Protein AF-G4ZTE8-F1 (afdb_monomer_lite)

Foldseek 3Di:
DPPLLADQPPPDPNVVVVVVVVQVVCVVVVHDDDDDDFDFDWDADDDDWDWDCDDPVRTDTDDQAADADPPDVRNVHPPDGTADAIPDDDDDADAAEDEQEQLDLVSVVVCVVVVHQLAQHEYEHEPDPDDQLSSVVSSVVSNYPYYDYDHDCVRFNPVVHDDPPVDPGHYPSDHDYYYNPPVVVADDGPQAGPDTRDPPPDDDDDDDD

Secondary structure (DSSP, 8-state):
--TT-S---TTSHHHHHHHHHHHHHHHHTT---------------S----EE-SSGGG-EEPP--PPPBTTBGGGS-TTSPPS-EETPPP------EEE-TT--HHHHHHHHHTT---TTPEEEEESSSS-HHHHHHHHHHTT-SEEEEE--TTTSSTTSSPBTTTSSBPPTT----EE-S-TTT--S-TTSTTS---TT---S-----

InterPro domains:
  IPR003137 PA domain [PF02225] (93-161)
  IPR039373 Transferrin receptor protein 1/Glutamate carboxypeptidase 2-like [PTHR10404] (5-206)
  IPR046450 PA domain superfamily [SSF52025] (41-207)

pLDDT: mean 91.91, std 12.71, range [34.0, 98.81]

Radius of gyration: 20.63 Å; chains: 1; bounding box: 52×54×58 Å

Structure (mmCIF, N/CA/C/O backbone):
data_AF-G4ZTE8-F1
#
_entry.id   AF-G4ZTE8-F1
#
loop_
_atom_site.group_PDB
_atom_site.id
_atom_site.type_symbol
_atom_site.label_atom_id
_atom_site.label_alt_id
_atom_site.label_comp_id
_atom_site.label_asym_id
_atom_site.label_entity_id
_atom_site.label_seq_id
_atom_site.pdbx_PDB_ins_code
_atom_site.Cartn_x
_atom_site.Cartn_y
_atom_site.Cartn_z
_atom_site.occupancy
_atom_site.B_iso_or_equiv
_atom_site.auth_seq_id
_atom_site.auth_comp_id
_atom_site.auth_asym_id
_atom_site.auth_atom_id
_atom_site.pdbx_PDB_model_num
ATOM 1 N N . MET A 1 1 ? 2.377 14.870 -28.018 1.00 40.19 1 MET A N 1
ATOM 2 C CA . MET A 1 1 ? 2.426 14.431 -26.609 1.00 40.19 1 MET A CA 1
ATOM 3 C C . MET A 1 1 ? 3.147 13.101 -26.619 1.00 40.19 1 MET A C 1
ATOM 5 O O . MET A 1 1 ? 2.755 12.263 -27.415 1.00 40.19 1 MET A O 1
ATOM 9 N N . ASN A 1 2 ? 4.250 12.959 -25.884 1.00 41.72 2 ASN A N 1
ATOM 10 C CA . ASN A 1 2 ? 5.025 11.715 -25.889 1.00 41.72 2 ASN A CA 1
ATOM 11 C C . ASN A 1 2 ? 4.170 10.588 -25.298 1.00 41.72 2 ASN A C 1
ATOM 13 O O . ASN A 1 2 ? 3.738 10.699 -24.155 1.00 41.72 2 ASN A O 1
ATOM 17 N N . GLU A 1 3 ? 3.967 9.514 -26.056 1.00 50.12 3 GLU A N 1
ATOM 18 C CA . GLU A 1 3 ? 3.187 8.314 -25.699 1.00 50.12 3 GLU A CA 1
ATOM 19 C C . GLU A 1 3 ? 3.795 7.486 -24.538 1.00 50.12 3 GLU A C 1
ATOM 21 O O . GLU A 1 3 ? 3.378 6.362 -24.288 1.00 50.12 3 GLU A O 1
ATOM 26 N N . PHE A 1 4 ? 4.776 8.027 -23.803 1.00 51.00 4 PHE A N 1
ATOM 27 C CA . PHE A 1 4 ? 5.609 7.285 -22.844 1.00 51.00 4 PHE A CA 1
ATOM 28 C C . PHE A 1 4 ? 5.398 7.663 -21.367 1.00 51.00 4 PHE A C 1
ATOM 30 O O . PHE A 1 4 ? 6.121 7.163 -20.513 1.00 51.00 4 PHE A O 1
ATOM 37 N N . SER A 1 5 ? 4.445 8.543 -21.038 1.00 76.75 5 SER A N 1
ATOM 38 C CA . SER A 1 5 ? 4.183 8.989 -19.654 1.00 76.75 5 SER A CA 1
ATOM 39 C C . SER A 1 5 ? 2.799 8.559 -19.164 1.00 76.75 5 SER A C 1
ATOM 41 O O . SER A 1 5 ? 2.002 9.386 -18.730 1.00 76.75 5 SER A O 1
ATOM 43 N N . VAL A 1 6 ? 2.513 7.266 -19.273 1.00 88.69 6 VAL A N 1
ATOM 44 C CA . VAL A 1 6 ? 1.257 6.632 -18.840 1.00 88.69 6 VAL A CA 1
ATOM 45 C C . VAL A 1 6 ? 1.540 5.581 -17.756 1.00 88.69 6 VAL A C 1
ATOM 47 O O . VAL A 1 6 ? 2.661 5.064 -17.694 1.00 88.69 6 VAL A O 1
ATOM 50 N N . PRO A 1 7 ? 0.571 5.246 -16.883 1.00 93.19 7 PRO A N 1
ATOM 51 C CA . PRO A 1 7 ? 0.746 4.250 -15.830 1.00 93.19 7 PRO A CA 1
ATOM 52 C C . PRO A 1 7 ? 1.268 2.906 -16.361 1.00 93.19 7 PRO A C 1
ATOM 54 O O . PRO A 1 7 ? 0.668 2.271 -17.221 1.00 93.19 7 PRO A O 1
ATOM 57 N N . HIS A 1 8 ? 2.385 2.437 -15.804 1.00 94.38 8 HIS A N 1
ATOM 58 C CA . HIS A 1 8 ? 3.090 1.234 -16.259 1.00 94.38 8 HIS A CA 1
ATOM 59 C C . HIS A 1 8 ? 3.212 0.206 -15.126 1.00 94.38 8 HIS A C 1
ATOM 61 O O . HIS A 1 8 ? 4.295 -0.168 -14.677 1.00 94.38 8 HIS A O 1
ATOM 67 N N . VAL A 1 9 ? 2.060 -0.227 -14.605 1.00 94.25 9 VAL A N 1
ATOM 68 C CA . VAL A 1 9 ? 1.999 -1.218 -13.521 1.00 94.25 9 VAL A CA 1
ATOM 69 C C . VAL A 1 9 ? 2.579 -2.554 -13.984 1.00 94.25 9 VAL A C 1
ATOM 71 O O . VAL A 1 9 ? 2.297 -2.989 -15.099 1.00 94.25 9 VAL A O 1
ATOM 74 N N . ALA A 1 10 ? 3.332 -3.220 -13.103 1.00 94.94 10 ALA A N 1
ATOM 75 C CA . ALA A 1 10 ? 3.942 -4.523 -13.360 1.00 94.94 10 ALA A CA 1
ATOM 76 C C . ALA A 1 10 ? 2.975 -5.506 -14.048 1.00 94.94 10 ALA A C 1
ATOM 78 O O . ALA A 1 10 ? 1.861 -5.733 -13.567 1.00 94.94 10 ALA A O 1
ATOM 79 N N . GLY A 1 11 ? 3.414 -6.093 -15.162 1.00 93.56 11 GLY A N 1
ATOM 80 C CA . GLY A 1 11 ? 2.646 -7.055 -15.956 1.00 93.56 11 GLY A CA 1
ATOM 81 C C . GLY A 1 11 ? 1.613 -6.447 -16.915 1.00 93.56 11 GLY A C 1
ATOM 82 O O . GLY A 1 11 ? 0.926 -7.196 -17.609 1.00 93.56 11 GLY A O 1
ATOM 83 N N . SER A 1 12 ? 1.481 -5.119 -16.976 1.00 93.81 12 SER A N 1
ATOM 84 C CA . SER A 1 12 ? 0.648 -4.438 -17.977 1.00 93.81 12 SER A CA 1
ATOM 85 C C . SER A 1 12 ? 1.329 -4.378 -19.351 1.00 93.81 12 SER A C 1
ATOM 87 O O . SER A 1 12 ? 2.537 -4.582 -19.482 1.00 93.81 12 SER A O 1
ATOM 89 N N . ARG A 1 13 ? 0.558 -4.038 -20.396 1.00 93.81 13 ARG A N 1
ATOM 90 C CA . ARG A 1 13 ? 1.116 -3.762 -21.733 1.00 93.81 13 ARG A CA 1
ATOM 91 C C . ARG A 1 13 ? 2.159 -2.642 -21.680 1.00 93.81 13 ARG A C 1
ATOM 93 O O . ARG A 1 13 ? 3.221 -2.777 -22.274 1.00 93.81 13 ARG A O 1
ATOM 100 N N . GLN A 1 14 ? 1.870 -1.579 -20.935 1.00 94.31 14 GLN A N 1
ATOM 101 C CA . GLN A 1 14 ? 2.740 -0.412 -20.849 1.00 94.31 14 GLN A CA 1
ATOM 102 C C . GLN A 1 14 ? 4.052 -0.696 -20.106 1.00 94.31 14 GLN A C 1
ATOM 104 O O . GLN A 1 14 ? 5.100 -0.164 -20.467 1.00 94.31 14 GLN A O 1
ATOM 109 N N . ASP A 1 15 ? 4.018 -1.564 -19.093 1.00 95.75 15 ASP A N 1
ATOM 110 C CA . ASP A 1 15 ? 5.224 -2.072 -18.426 1.00 95.75 15 ASP A CA 1
ATOM 111 C C . ASP A 1 15 ? 6.132 -2.814 -19.422 1.00 95.75 15 ASP A C 1
ATOM 113 O O . ASP A 1 15 ? 7.332 -2.550 -19.502 1.00 95.75 15 ASP A O 1
ATOM 117 N N . TYR A 1 16 ? 5.547 -3.657 -20.279 1.00 95.62 16 TYR A N 1
ATOM 118 C CA . TYR A 1 16 ? 6.293 -4.340 -21.337 1.00 95.62 16 TYR A CA 1
ATOM 119 C C . TYR A 1 16 ? 6.858 -3.380 -22.397 1.00 95.62 16 TYR A C 1
ATOM 121 O O . TYR A 1 16 ? 8.018 -3.510 -22.784 1.00 95.62 16 TYR A O 1
ATOM 129 N N . GLU A 1 17 ? 6.085 -2.388 -22.839 1.00 95.69 17 GLU A N 1
ATOM 130 C CA . GLU A 1 17 ? 6.563 -1.361 -23.778 1.00 95.69 17 GLU A CA 1
ATOM 131 C C . GLU A 1 17 ? 7.716 -0.538 -23.185 1.00 95.69 17 GLU A C 1
ATOM 133 O O . GLU A 1 17 ? 8.702 -0.263 -23.868 1.00 95.69 17 GLU A O 1
ATOM 138 N N . THR A 1 18 ? 7.654 -0.236 -21.887 1.00 95.31 18 THR A N 1
ATOM 139 C CA . THR A 1 18 ? 8.744 0.425 -21.155 1.00 95.31 18 THR A CA 1
ATOM 140 C C . THR A 1 18 ? 10.005 -0.446 -21.103 1.00 95.31 18 THR A C 1
ATOM 142 O O . THR A 1 18 ? 11.124 0.060 -21.248 1.00 95.31 18 THR A O 1
ATOM 145 N N . ALA A 1 19 ? 9.850 -1.763 -20.936 1.00 96.69 19 ALA A N 1
ATOM 146 C CA . ALA A 1 19 ? 10.961 -2.710 -20.977 1.00 96.69 19 ALA A CA 1
ATOM 147 C C . ALA A 1 19 ? 11.605 -2.790 -22.373 1.00 96.69 19 ALA A C 1
ATOM 149 O O . ALA A 1 19 ? 12.833 -2.783 -22.471 1.00 96.69 19 ALA A O 1
ATOM 150 N N . LEU A 1 20 ? 10.796 -2.811 -23.439 1.00 97.19 20 LEU A N 1
ATOM 151 C CA . LEU A 1 20 ? 11.278 -2.779 -24.825 1.00 97.19 20 LEU A CA 1
ATOM 152 C C . LEU A 1 20 ? 12.056 -1.496 -25.117 1.00 97.19 20 LEU A C 1
ATOM 154 O O . LEU A 1 20 ? 13.201 -1.572 -25.556 1.00 97.19 20 LEU A O 1
ATOM 158 N N . TYR A 1 21 ? 11.485 -0.336 -24.782 1.00 96.12 21 TYR A N 1
ATOM 159 C CA . TYR A 1 21 ? 12.158 0.953 -24.942 1.00 96.12 21 TYR A CA 1
ATOM 160 C C . TYR A 1 21 ? 13.509 0.970 -24.218 1.00 96.12 21 TYR A C 1
ATOM 162 O O . TYR A 1 21 ? 14.526 1.361 -24.786 1.00 96.12 21 TYR A O 1
ATOM 170 N N . THR A 1 22 ? 13.544 0.496 -22.969 1.00 96.62 22 THR A N 1
ATOM 171 C CA . THR A 1 22 ? 14.786 0.434 -22.185 1.00 96.62 22 THR A CA 1
ATOM 172 C C . THR A 1 22 ? 15.828 -0.466 -22.854 1.00 96.62 22 THR A C 1
ATOM 174 O O . THR A 1 22 ? 17.006 -0.106 -22.902 1.00 96.62 22 THR A O 1
ATOM 177 N N . ALA A 1 23 ? 15.413 -1.614 -23.401 1.00 97.94 23 ALA A N 1
ATOM 178 C CA . ALA A 1 23 ? 16.315 -2.522 -24.097 1.00 97.94 23 ALA A CA 1
ATOM 179 C C . ALA A 1 23 ? 16.907 -1.891 -25.368 1.00 97.94 23 ALA A C 1
ATOM 181 O O . ALA A 1 23 ? 18.121 -1.960 -25.568 1.00 97.94 23 ALA A O 1
ATOM 182 N N . GLU A 1 24 ? 16.080 -1.205 -26.162 1.00 97.81 24 GLU A N 1
ATOM 183 C CA . GLU A 1 24 ? 16.520 -0.457 -27.346 1.00 97.81 24 GLU A CA 1
ATOM 184 C C . GLU A 1 24 ? 17.544 0.628 -26.985 1.00 97.81 24 GLU A C 1
ATOM 186 O O . GLU A 1 24 ? 18.569 0.762 -27.656 1.00 97.81 24 GLU A O 1
ATOM 191 N N . GLN A 1 25 ? 17.319 1.377 -25.896 1.00 98.06 25 GLN A N 1
ATOM 192 C CA . GLN A 1 25 ? 18.282 2.385 -25.437 1.00 98.06 25 GLN A CA 1
ATOM 193 C C . GLN A 1 25 ? 19.624 1.752 -25.045 1.00 98.06 25 GLN A C 1
ATOM 195 O O . GLN A 1 25 ? 20.682 2.274 -25.393 1.00 98.06 25 GLN A O 1
ATOM 200 N N . PHE A 1 26 ? 19.609 0.611 -24.351 1.00 98.50 26 PHE A N 1
ATOM 201 C CA . PHE A 1 26 ? 20.840 -0.093 -23.984 1.00 98.50 26 PHE A CA 1
ATOM 202 C C . PHE A 1 26 ? 21.620 -0.587 -25.207 1.00 98.50 26 PHE A C 1
ATOM 204 O O . PHE A 1 26 ? 22.841 -0.421 -25.256 1.00 98.50 26 PHE A O 1
ATOM 211 N N . GLU A 1 27 ? 20.938 -1.136 -26.212 1.00 98.38 27 GLU A N 1
ATOM 212 C CA . GLU A 1 27 ? 21.571 -1.545 -27.471 1.00 98.38 27 GLU A CA 1
ATOM 213 C C . GLU A 1 27 ? 22.160 -0.352 -28.232 1.00 98.38 27 GLU A C 1
ATOM 215 O O . GLU A 1 27 ? 23.293 -0.426 -28.712 1.00 98.38 27 GLU A O 1
ATOM 220 N N . ALA A 1 28 ? 21.448 0.779 -28.275 1.00 98.38 28 ALA A N 1
ATOM 221 C CA . ALA A 1 28 ? 21.941 2.015 -28.884 1.00 98.38 28 ALA A CA 1
ATOM 222 C C . ALA A 1 28 ? 23.208 2.554 -28.192 1.00 98.38 28 ALA A C 1
ATOM 224 O O . ALA A 1 28 ? 24.063 3.156 -28.843 1.00 98.38 28 ALA A O 1
ATOM 225 N N . PHE A 1 29 ? 23.370 2.297 -26.892 1.00 98.38 29 PHE A N 1
ATOM 226 C CA . PHE A 1 29 ? 24.589 2.612 -26.138 1.00 98.38 29 PHE A CA 1
ATOM 227 C C . PHE A 1 29 ? 25.706 1.567 -26.291 1.00 98.38 29 PHE A C 1
ATOM 229 O O . PHE A 1 29 ? 26.760 1.696 -25.669 1.00 98.38 29 PHE A O 1
ATOM 236 N N . GLY A 1 30 ? 25.509 0.545 -27.127 1.00 98.50 30 GLY A N 1
ATOM 237 C CA . GLY A 1 30 ? 26.497 -0.495 -27.406 1.00 98.50 30 GLY A CA 1
ATOM 238 C C . GLY A 1 30 ? 26.545 -1.615 -26.365 1.00 98.50 30 GLY A C 1
ATOM 239 O O . GLY A 1 30 ? 27.524 -2.363 -26.324 1.00 98.50 30 GLY A O 1
ATOM 240 N N . LEU A 1 31 ? 25.520 -1.746 -25.517 1.00 98.56 31 LEU A N 1
ATOM 241 C CA . LEU A 1 31 ? 25.410 -2.849 -24.564 1.00 98.56 31 LEU A CA 1
ATOM 242 C C . LEU A 1 31 ? 24.782 -4.074 -25.236 1.00 98.56 31 LEU A C 1
ATOM 244 O O . LEU A 1 31 ? 23.854 -3.967 -26.033 1.00 98.56 31 LEU A O 1
ATOM 248 N N . LYS A 1 32 ? 25.269 -5.267 -24.877 1.00 98.12 32 LYS A N 1
ATOM 249 C CA . LYS A 1 32 ? 24.579 -6.516 -25.210 1.00 98.12 32 LYS A CA 1
ATOM 250 C C . LYS A 1 32 ? 23.384 -6.672 -24.271 1.00 98.12 32 LYS A C 1
ATOM 252 O O . LYS A 1 32 ? 23.585 -6.828 -23.066 1.00 98.12 32 LYS A O 1
ATOM 257 N N . THR A 1 33 ? 22.181 -6.694 -24.829 1.00 98.12 33 THR A N 1
ATOM 258 C CA . THR A 1 33 ? 20.935 -6.640 -24.059 1.00 98.12 33 THR A CA 1
ATOM 259 C C . THR A 1 33 ? 20.072 -7.875 -24.306 1.00 98.12 33 THR A C 1
ATOM 261 O O . THR A 1 33 ? 20.079 -8.452 -25.389 1.00 98.12 33 THR A O 1
ATOM 264 N N . GLU A 1 34 ? 19.346 -8.309 -23.278 1.00 97.50 34 GLU A N 1
ATOM 265 C CA . GLU A 1 34 ? 18.360 -9.387 -23.352 1.00 97.50 34 GLU A CA 1
ATOM 266 C C . GLU A 1 34 ? 17.206 -9.064 -22.396 1.00 97.50 34 GLU A C 1
ATOM 268 O O . GLU A 1 34 ? 17.436 -8.663 -21.253 1.00 97.50 34 GLU A O 1
ATOM 273 N N . ILE A 1 35 ? 15.966 -9.277 -22.843 1.00 97.12 35 ILE A N 1
ATOM 274 C CA . ILE A 1 35 ? 14.787 -9.244 -21.973 1.00 97.12 35 ILE A CA 1
ATOM 275 C C . ILE A 1 35 ? 14.517 -10.660 -21.478 1.00 97.12 35 ILE A C 1
ATOM 277 O O . ILE A 1 35 ? 14.250 -11.568 -22.264 1.00 97.12 35 ILE A O 1
ATOM 281 N N . LYS A 1 36 ? 14.538 -10.838 -20.155 1.00 95.75 36 LYS A N 1
ATOM 282 C CA . LYS A 1 36 ? 14.244 -12.119 -19.514 1.00 95.75 36 LYS A CA 1
ATOM 283 C C . LYS A 1 36 ? 12.888 -12.088 -18.817 1.00 95.75 36 LYS A C 1
ATOM 285 O O . LYS A 1 36 ? 12.701 -11.362 -17.845 1.00 95.75 36 LYS A O 1
ATOM 290 N N . THR A 1 37 ? 11.964 -12.917 -19.292 1.00 94.75 37 THR A N 1
ATOM 291 C CA . THR A 1 37 ? 10.589 -12.992 -18.778 1.00 94.75 37 THR A CA 1
ATOM 292 C C . THR A 1 37 ? 10.444 -14.037 -17.671 1.00 94.75 37 THR A C 1
ATOM 294 O O . THR A 1 37 ? 10.936 -15.160 -17.790 1.00 94.75 37 THR A O 1
ATOM 297 N N . TYR A 1 38 ? 9.705 -13.680 -16.620 1.00 94.69 38 TYR A N 1
ATOM 298 C CA . TYR A 1 38 ? 9.265 -14.577 -15.551 1.00 94.69 38 TYR A CA 1
ATOM 299 C C . TYR A 1 38 ? 7.743 -14.481 -15.388 1.00 94.69 38 TYR A C 1
ATOM 301 O O . TYR A 1 38 ? 7.152 -13.438 -15.655 1.00 94.69 38 TYR A O 1
ATOM 309 N N . TYR A 1 39 ? 7.115 -15.567 -14.943 1.00 93.38 39 TYR A N 1
ATOM 310 C CA . TYR A 1 39 ? 5.664 -15.691 -14.787 1.00 93.38 39 TYR A CA 1
ATOM 311 C C . TYR A 1 39 ? 5.313 -15.758 -13.305 1.00 93.38 39 TYR A C 1
ATOM 313 O O . TYR A 1 39 ? 5.171 -16.842 -12.738 1.00 93.38 39 TYR A O 1
ATOM 321 N N . THR A 1 40 ? 5.243 -14.591 -12.674 1.00 92.75 40 THR A N 1
ATOM 322 C CA . THR A 1 40 ? 5.049 -14.450 -11.230 1.00 92.75 40 THR A CA 1
ATOM 323 C C . THR A 1 40 ? 3.576 -14.300 -10.860 1.00 92.75 40 THR A C 1
ATOM 325 O O . THR A 1 40 ? 2.744 -13.907 -11.684 1.00 92.75 40 THR A O 1
ATOM 328 N N . LEU A 1 41 ? 3.237 -14.575 -9.598 1.00 92.50 41 LEU A N 1
ATOM 329 C CA . LEU A 1 41 ? 1.941 -14.165 -9.067 1.00 92.50 41 LEU A CA 1
ATOM 330 C C . LEU A 1 41 ? 1.899 -12.641 -8.932 1.00 92.50 41 LEU A C 1
ATOM 332 O O . LEU A 1 41 ? 2.732 -12.062 -8.246 1.00 92.50 41 LEU A O 1
ATOM 336 N N . LEU A 1 42 ? 0.893 -12.005 -9.527 1.00 93.38 42 LEU A N 1
ATOM 337 C CA . LEU A 1 42 ? 0.565 -10.596 -9.308 1.00 93.38 42 LEU A CA 1
ATOM 338 C C . LEU A 1 42 ? -0.836 -10.475 -8.701 1.00 93.38 42 LEU A C 1
ATOM 340 O O . LEU A 1 42 ? -1.651 -11.394 -8.776 1.00 93.38 42 LEU A O 1
ATOM 344 N N . SER A 1 43 ? -1.120 -9.330 -8.084 1.00 93.19 43 SER A N 1
ATOM 345 C CA . SER A 1 43 ? -2.409 -9.038 -7.458 1.00 93.19 43 SER A CA 1
ATOM 346 C C . SER A 1 43 ? -2.911 -7.673 -7.910 1.00 93.19 43 SER A C 1
ATOM 348 O O . SER A 1 43 ? -2.184 -6.685 -7.840 1.00 93.19 43 SER A O 1
ATOM 350 N N . THR A 1 44 ? -4.176 -7.625 -8.327 1.00 94.06 44 THR A N 1
ATOM 351 C CA . THR A 1 44 ? -4.896 -6.402 -8.700 1.00 94.06 44 THR A CA 1
ATOM 352 C C . THR A 1 44 ? -6.231 -6.321 -7.952 1.00 94.06 44 THR A C 1
ATOM 354 O O . THR A 1 44 ? -6.795 -7.352 -7.568 1.00 94.06 44 THR A O 1
ATOM 357 N N . PRO A 1 45 ? -6.745 -5.109 -7.676 1.00 94.12 45 PRO A N 1
ATOM 358 C CA . PRO A 1 45 ? -7.989 -4.951 -6.940 1.00 94.12 45 PRO A CA 1
ATOM 359 C C . PRO A 1 45 ? -9.194 -5.241 -7.843 1.00 94.12 45 PRO A C 1
ATOM 361 O O . PRO A 1 45 ? -9.275 -4.741 -8.958 1.00 94.12 45 PRO A O 1
ATOM 364 N N . VAL A 1 46 ? -10.175 -5.988 -7.327 1.00 94.38 46 VAL A N 1
ATOM 365 C CA . VAL A 1 46 ? -11.463 -6.218 -8.017 1.00 94.38 46 VAL A CA 1
ATOM 366 C C . VAL A 1 46 ? -12.561 -5.318 -7.449 1.00 94.38 46 VAL A C 1
ATOM 368 O O . VAL A 1 46 ? -13.338 -4.719 -8.185 1.00 94.38 46 VAL A O 1
ATOM 371 N N . ARG A 1 47 ? -12.644 -5.211 -6.116 1.00 94.12 47 ARG A N 1
ATOM 372 C CA . ARG A 1 47 ? -13.603 -4.354 -5.404 1.00 94.12 47 ARG A CA 1
ATOM 373 C C . ARG A 1 47 ? -12.950 -3.756 -4.170 1.00 94.12 47 ARG A C 1
ATOM 375 O O . ARG A 1 47 ? -12.133 -4.406 -3.526 1.00 94.12 47 ARG A O 1
ATOM 382 N N . ARG A 1 48 ? -13.340 -2.525 -3.837 1.00 95.88 48 ARG A N 1
ATOM 383 C CA . ARG A 1 48 ? -12.847 -1.788 -2.670 1.00 95.88 48 ARG A CA 1
ATOM 384 C C . ARG A 1 48 ? -14.019 -1.119 -1.971 1.00 95.88 48 ARG A C 1
ATOM 386 O O . ARG A 1 48 ? -14.858 -0.495 -2.622 1.00 95.88 48 ARG A O 1
ATOM 393 N N . HIS A 1 49 ? -14.091 -1.274 -0.657 1.00 97.19 49 HIS A N 1
ATOM 394 C CA . HIS A 1 49 ? -15.128 -0.668 0.163 1.00 97.19 49 HIS A CA 1
ATOM 395 C C . HIS A 1 49 ? -14.600 -0.453 1.576 1.00 97.19 49 HIS A C 1
ATOM 397 O O . HIS A 1 49 ? -14.020 -1.363 2.161 1.00 97.19 49 HIS A O 1
ATOM 403 N N . LEU A 1 50 ? -14.826 0.741 2.115 1.00 97.50 50 LEU A N 1
ATOM 404 C CA . LEU A 1 50 ? -14.553 1.067 3.504 1.00 97.50 50 LEU A CA 1
ATOM 405 C C . LEU A 1 50 ? -15.637 2.027 3.986 1.00 97.50 50 LEU A C 1
ATOM 407 O O . LEU A 1 50 ? -15.958 3.006 3.307 1.00 97.50 50 LEU A O 1
ATOM 411 N N . ALA A 1 51 ? -16.214 1.734 5.142 1.00 98.12 51 ALA A N 1
ATOM 412 C CA . ALA A 1 51 ? -17.248 2.556 5.736 1.00 98.12 51 ALA A CA 1
ATOM 413 C C . ALA A 1 51 ? -17.160 2.495 7.257 1.00 98.12 51 ALA A C 1
ATOM 415 O O . ALA A 1 51 ? -16.868 1.449 7.838 1.00 98.12 51 ALA A O 1
ATOM 416 N N . ILE A 1 52 ? -17.468 3.620 7.890 1.00 98.06 52 ILE A N 1
ATOM 417 C CA . ILE A 1 52 ? -17.887 3.635 9.284 1.00 98.06 52 ILE A CA 1
ATOM 418 C C . ILE A 1 52 ? -19.353 3.217 9.264 1.00 98.06 52 ILE A C 1
ATOM 420 O O . ILE A 1 52 ? -20.170 3.863 8.610 1.00 98.06 52 ILE A O 1
ATOM 424 N N . VAL A 1 53 ? -19.676 2.113 9.931 1.00 97.25 53 VAL A N 1
ATOM 425 C CA . VAL A 1 53 ? -21.047 1.571 9.983 1.00 97.25 53 VAL A CA 1
ATOM 426 C C . VAL A 1 53 ? -21.750 1.868 11.308 1.00 97.25 53 VAL A C 1
ATOM 428 O O . VAL A 1 53 ? -22.950 1.649 11.429 1.00 97.25 53 VAL A O 1
ATOM 431 N N . GLY A 1 54 ? -21.011 2.368 12.300 1.00 93.81 54 GLY A N 1
ATOM 432 C CA . GLY A 1 54 ? -21.534 2.716 13.611 1.00 93.81 54 GLY A CA 1
ATOM 433 C C . GLY A 1 54 ? -20.563 3.607 14.399 1.00 93.81 54 GLY A C 1
ATOM 434 O O . GLY A 1 54 ? -19.353 3.513 14.170 1.00 93.81 54 GLY A O 1
ATOM 435 N N . PRO A 1 55 ? -21.069 4.439 15.328 1.00 95.12 55 PRO A N 1
ATOM 436 C CA . PRO A 1 55 ? -22.495 4.660 15.612 1.00 95.12 55 PRO A CA 1
ATOM 437 C C . PRO A 1 55 ? -23.210 5.405 14.458 1.00 95.12 55 PRO A C 1
ATOM 439 O O . PRO A 1 55 ? -22.551 5.881 13.533 1.00 95.12 55 PRO A O 1
ATOM 442 N N . VAL A 1 56 ? -24.551 5.422 14.444 1.00 95.50 56 VAL A N 1
ATOM 443 C CA . VAL A 1 56 ? -25.369 5.840 13.275 1.00 95.50 56 VAL A CA 1
ATOM 444 C C . VAL A 1 56 ? -25.050 7.269 12.828 1.00 95.50 56 VAL A C 1
ATOM 446 O O . VAL A 1 56 ? -24.970 7.542 11.635 1.00 95.50 56 VAL A O 1
ATOM 449 N N . GLU A 1 57 ? -24.800 8.164 13.774 1.00 97.12 57 GLU A N 1
ATOM 450 C CA . GLU A 1 57 ? -24.429 9.561 13.552 1.00 97.12 57 GLU A CA 1
ATOM 451 C C . GLU A 1 57 ? -23.077 9.740 12.847 1.00 97.12 57 GLU A C 1
ATOM 453 O O . GLU A 1 57 ? -22.847 10.756 12.195 1.00 97.12 57 GLU A O 1
ATOM 458 N N . ALA A 1 58 ? -22.187 8.750 12.950 1.00 95.62 58 ALA A N 1
ATOM 459 C CA . ALA A 1 58 ? -20.893 8.735 12.278 1.00 95.62 58 ALA A CA 1
ATOM 460 C C . ALA A 1 58 ? -20.902 7.866 11.011 1.00 95.62 58 ALA A C 1
ATOM 462 O O . ALA A 1 58 ? -19.881 7.791 10.321 1.00 95.62 58 ALA A O 1
ATOM 463 N N . ALA A 1 59 ? -22.019 7.193 10.711 1.00 97.50 59 ALA A N 1
ATOM 464 C CA . ALA A 1 59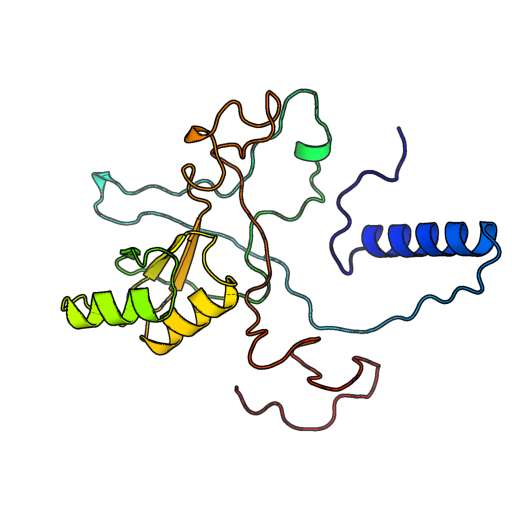 ? -22.091 6.231 9.627 1.00 97.50 59 ALA A CA 1
ATOM 465 C C . ALA A 1 59 ? -21.881 6.921 8.275 1.00 97.50 59 ALA A C 1
ATOM 467 O O . ALA A 1 59 ? -22.657 7.780 7.855 1.00 97.50 59 ALA A O 1
ATOM 468 N N . ARG A 1 60 ? -20.808 6.542 7.580 1.00 97.94 60 ARG A N 1
ATOM 469 C CA . ARG A 1 60 ? -20.451 7.092 6.270 1.00 97.94 60 ARG A CA 1
ATOM 470 C C . ARG A 1 60 ? -19.530 6.155 5.511 1.00 97.94 60 ARG A C 1
ATOM 472 O O . ARG A 1 60 ? -18.648 5.517 6.087 1.00 97.94 60 ARG A O 1
ATOM 479 N N . LYS A 1 61 ? -19.698 6.125 4.191 1.00 98.00 61 LYS A N 1
ATOM 480 C CA . LYS A 1 61 ? -18.730 5.512 3.281 1.00 98.00 61 LYS A CA 1
ATOM 481 C C . LYS A 1 61 ? -17.521 6.438 3.149 1.00 98.00 61 LYS A C 1
ATOM 483 O O . LYS A 1 61 ? -17.697 7.640 2.972 1.00 98.00 61 LYS A O 1
ATOM 488 N N . LEU A 1 62 ? -16.316 5.883 3.224 1.00 96.19 62 LEU A N 1
ATOM 489 C CA . LEU A 1 62 ? -15.087 6.642 3.005 1.00 96.19 62 LEU A CA 1
ATOM 490 C C . LEU A 1 62 ? -14.739 6.675 1.513 1.00 96.19 62 LEU A C 1
ATOM 492 O O . LEU A 1 62 ? -14.951 5.693 0.792 1.00 96.19 62 LEU A O 1
ATOM 496 N N . ASN A 1 63 ? -14.226 7.818 1.054 1.00 95.12 63 ASN A N 1
ATOM 497 C CA . ASN A 1 63 ? -13.710 7.961 -0.300 1.00 95.12 63 ASN A CA 1
ATOM 498 C C . ASN A 1 63 ? -12.366 7.226 -0.409 1.00 95.12 63 ASN A C 1
ATOM 500 O O . ASN A 1 63 ? -11.511 7.366 0.458 1.00 95.12 63 ASN A O 1
ATOM 504 N N . LEU A 1 64 ? -12.200 6.421 -1.458 1.00 94.94 64 LEU A N 1
ATOM 505 C CA . LEU A 1 64 ? -10.987 5.635 -1.724 1.00 94.94 64 LEU A CA 1
ATOM 506 C C . LEU A 1 64 ? -10.408 5.977 -3.105 1.00 94.94 64 LEU A C 1
ATOM 508 O O . LEU A 1 64 ? -9.805 5.122 -3.761 1.00 94.94 64 LEU A O 1
ATOM 512 N N . THR A 1 65 ? -10.670 7.187 -3.585 1.00 93.00 65 THR A N 1
ATOM 513 C CA . THR A 1 65 ? -10.256 7.677 -4.899 1.00 93.00 65 THR A CA 1
ATOM 514 C C . THR A 1 65 ? -9.411 8.922 -4.706 1.00 93.00 65 THR A C 1
ATOM 516 O O . THR A 1 65 ? -9.808 9.818 -3.965 1.00 93.00 65 THR A O 1
ATOM 519 N N . GLU A 1 66 ? -8.261 8.952 -5.372 1.00 94.88 66 GLU A N 1
ATOM 520 C CA . GLU A 1 66 ? -7.379 10.119 -5.393 1.00 94.88 66 GLU A CA 1
ATOM 521 C C . GLU A 1 66 ? -7.963 11.193 -6.318 1.00 94.88 66 GLU A C 1
ATOM 523 O O . GLU A 1 66 ? -8.493 10.849 -7.379 1.00 94.88 66 GLU A O 1
ATOM 528 N N . PRO A 1 67 ? -7.904 12.478 -5.934 1.00 92.75 67 PRO A N 1
ATOM 529 C CA . PRO A 1 67 ? -8.390 13.561 -6.771 1.00 92.75 67 PRO A CA 1
ATOM 530 C C . PRO A 1 67 ? -7.432 13.829 -7.933 1.00 92.75 67 PRO A C 1
ATOM 532 O O . PRO A 1 67 ? -6.212 13.730 -7.790 1.00 92.75 67 PRO A O 1
ATOM 535 N N . SER A 1 68 ? -7.989 14.250 -9.067 1.00 93.94 68 SER A N 1
ATOM 536 C CA . SER A 1 68 ? -7.199 14.816 -10.156 1.00 93.94 68 SER A CA 1
ATOM 537 C C . SER A 1 68 ? -6.800 16.258 -9.848 1.00 93.94 68 SER A C 1
ATOM 539 O O . SER A 1 68 ? -7.551 17.021 -9.237 1.00 93.94 68 SER A O 1
ATOM 541 N N . VAL A 1 69 ? -5.621 16.645 -10.313 1.00 93.12 69 VAL A N 1
ATOM 542 C CA . VAL A 1 69 ? -5.036 17.972 -10.174 1.00 93.12 69 VAL A CA 1
ATOM 543 C C . VAL A 1 69 ? -5.168 18.712 -11.500 1.00 93.12 69 VAL A C 1
ATOM 545 O O . VAL A 1 69 ? -4.794 18.219 -12.564 1.00 93.12 69 VAL A O 1
ATOM 548 N N . VAL A 1 70 ? -5.724 19.923 -11.445 1.00 91.69 70 VAL A N 1
ATOM 549 C CA . VAL A 1 70 ? -5.923 20.755 -12.637 1.00 91.69 70 VAL A CA 1
ATOM 550 C C . VAL A 1 70 ? -4.574 21.059 -13.285 1.00 91.69 70 VAL A C 1
ATOM 552 O O . VAL A 1 70 ? -3.667 21.567 -12.635 1.00 91.69 70 VAL A O 1
ATOM 555 N N . GLY A 1 71 ? -4.466 20.779 -14.583 1.00 89.75 71 GLY A N 1
ATOM 556 C CA . GLY A 1 71 ? -3.234 20.993 -15.344 1.00 89.75 71 GLY A CA 1
ATOM 557 C C . GLY A 1 71 ? -2.237 19.834 -15.282 1.00 89.75 71 GLY A C 1
ATOM 558 O O . GLY A 1 71 ? -1.229 19.901 -15.979 1.00 89.75 71 GLY A O 1
ATOM 559 N N . ASP A 1 72 ? -2.529 18.766 -14.534 1.00 91.06 72 ASP A N 1
ATOM 560 C CA . ASP A 1 72 ? -1.714 17.552 -14.497 1.00 91.06 72 ASP A CA 1
ATOM 561 C C . ASP A 1 72 ? -2.508 16.330 -14.976 1.00 91.06 72 ASP A C 1
ATOM 563 O O . ASP A 1 72 ? -3.214 15.664 -14.213 1.00 91.06 72 ASP A O 1
ATOM 567 N N . ALA A 1 73 ? -2.348 16.008 -16.259 1.00 89.06 73 ALA A N 1
ATOM 568 C CA . ALA A 1 73 ? -3.013 14.872 -16.889 1.00 89.06 73 ALA A CA 1
ATOM 569 C C . ALA A 1 73 ? -2.634 13.513 -16.265 1.00 89.06 73 ALA A C 1
ATOM 571 O O . ALA A 1 73 ? -3.416 12.570 -16.364 1.00 89.06 73 ALA A O 1
ATOM 572 N N . CYS A 1 74 ? -1.485 13.407 -15.581 1.00 87.62 74 CYS A N 1
ATOM 573 C CA . CYS A 1 74 ? -1.042 12.156 -14.953 1.00 87.62 74 CYS A CA 1
ATOM 574 C C . CYS A 1 74 ? -1.920 11.762 -13.754 1.00 87.62 74 CYS A C 1
ATOM 576 O O . CYS A 1 74 ? -1.896 10.616 -13.312 1.00 87.62 74 CYS A O 1
ATOM 578 N N . THR A 1 75 ? -2.697 12.706 -13.218 1.00 91.12 75 THR A N 1
ATOM 579 C CA . THR A 1 75 ? -3.600 12.493 -12.072 1.00 91.12 75 THR A CA 1
ATOM 580 C C . THR A 1 75 ? -5.033 12.152 -12.485 1.00 91.12 75 THR A C 1
ATOM 582 O O . THR A 1 75 ? -5.908 11.991 -11.633 1.00 91.12 75 THR A O 1
ATOM 585 N N . SER A 1 76 ? -5.295 12.069 -13.788 1.00 90.38 76 SER A N 1
ATOM 586 C CA . SER A 1 76 ? -6.614 11.782 -14.361 1.00 90.38 76 SER A CA 1
ATOM 587 C C . SER A 1 76 ? -6.590 10.618 -15.354 1.00 90.38 76 SER A C 1
ATOM 589 O O . SER A 1 76 ? -7.503 10.496 -16.163 1.00 90.38 76 SER A O 1
ATOM 591 N N . ASP A 1 77 ? -5.532 9.808 -15.341 1.00 90.06 77 ASP A N 1
ATOM 592 C CA . ASP A 1 77 ? -5.395 8.658 -16.233 1.00 90.06 77 ASP A CA 1
ATOM 593 C C . ASP A 1 77 ? -6.213 7.462 -15.710 1.00 90.06 77 ASP A C 1
ATOM 595 O O . ASP A 1 77 ? -5.984 6.983 -14.595 1.00 90.06 77 ASP A O 1
ATOM 599 N N . ASP A 1 78 ? -7.164 6.980 -16.513 1.00 88.38 78 ASP A N 1
ATOM 600 C CA . ASP A 1 78 ? -8.059 5.872 -16.159 1.00 88.38 78 ASP A CA 1
ATOM 601 C C . ASP A 1 78 ? -7.339 4.509 -16.084 1.00 88.38 78 ASP A C 1
ATOM 603 O O . ASP A 1 78 ? -7.841 3.586 -15.434 1.00 88.38 78 ASP A O 1
ATOM 607 N N . ASP A 1 79 ? -6.151 4.376 -16.688 1.00 89.38 79 ASP A N 1
ATOM 608 C CA . ASP A 1 79 ? -5.322 3.168 -16.588 1.00 89.38 79 ASP A CA 1
ATOM 609 C C . ASP A 1 79 ? -4.569 3.093 -15.243 1.00 89.38 79 ASP A C 1
ATOM 611 O O . ASP A 1 79 ? -4.007 2.049 -14.879 1.00 89.38 79 ASP A O 1
ATOM 615 N N . ALA A 1 80 ? -4.568 4.173 -14.450 1.00 91.00 80 ALA A N 1
ATOM 616 C CA . ALA A 1 80 ? -3.957 4.178 -13.130 1.00 91.00 80 ALA A CA 1
ATOM 617 C C . ALA A 1 80 ? -4.735 3.268 -12.169 1.00 91.00 80 ALA A C 1
ATOM 619 O O . ALA A 1 80 ? -5.894 3.509 -11.820 1.00 91.00 80 ALA A O 1
ATOM 620 N N . LEU A 1 81 ? -4.070 2.226 -11.654 1.00 93.38 81 LEU A N 1
ATOM 621 C CA . LEU A 1 81 ? -4.697 1.365 -10.656 1.00 93.38 81 LEU A CA 1
ATOM 622 C C . LEU A 1 81 ? -5.081 2.173 -9.418 1.00 93.38 81 LEU A C 1
ATOM 624 O O . LEU A 1 81 ? -4.262 2.934 -8.886 1.00 93.38 81 LEU A O 1
ATOM 628 N N . PRO A 1 82 ? -6.279 1.946 -8.868 1.00 94.56 82 PRO A N 1
ATOM 629 C CA . PRO A 1 82 ? -6.712 2.700 -7.717 1.00 94.56 82 PRO A CA 1
ATOM 630 C C . PRO A 1 82 ? -5.952 2.262 -6.451 1.00 94.56 82 PRO A C 1
ATOM 632 O O . PRO A 1 82 ? -5.288 1.225 -6.460 1.00 94.56 82 PRO A O 1
ATOM 635 N N . PRO A 1 83 ? -6.054 2.990 -5.328 1.00 94.94 83 PRO A N 1
ATOM 636 C CA . PRO A 1 83 ? -5.365 2.623 -4.093 1.00 94.94 83 PRO A CA 1
ATOM 637 C C . PRO A 1 83 ? -5.729 1.227 -3.572 1.00 94.94 83 PRO A C 1
ATOM 639 O O . PRO A 1 83 ? -6.908 0.937 -3.346 1.00 94.94 83 PRO A O 1
ATOM 642 N N . PHE A 1 84 ? -4.723 0.377 -3.349 1.00 95.75 84 PHE A N 1
ATOM 643 C CA . PHE A 1 84 ? -4.855 -0.930 -2.701 1.00 95.75 84 PHE A CA 1
ATOM 644 C C . PHE A 1 84 ? -3.507 -1.418 -2.144 1.00 95.75 84 PHE A C 1
ATOM 646 O O . PHE A 1 84 ? -2.441 -0.907 -2.502 1.00 95.75 84 PHE A O 1
ATOM 653 N N . LEU A 1 85 ? -3.565 -2.426 -1.271 1.00 95.88 85 LEU A N 1
ATOM 654 C CA . LEU A 1 85 ? -2.397 -3.160 -0.793 1.00 95.88 85 LEU A CA 1
ATOM 655 C C . LEU A 1 85 ? -2.254 -4.466 -1.580 1.00 95.88 85 LEU A C 1
ATOM 657 O O . LEU A 1 85 ? -3.168 -5.289 -1.605 1.00 95.88 85 LEU A O 1
ATOM 661 N N . VAL A 1 86 ? -1.102 -4.657 -2.220 1.00 94.62 86 VAL A N 1
ATOM 662 C CA . VAL A 1 86 ? -0.825 -5.841 -3.046 1.00 94.62 86 VAL A CA 1
ATOM 663 C C . VAL A 1 86 ? -0.676 -7.063 -2.136 1.00 94.62 86 VAL A C 1
ATOM 665 O O . VAL A 1 86 ? -0.027 -6.973 -1.086 1.00 94.62 86 VAL A O 1
ATOM 668 N N . TYR A 1 87 ? -1.261 -8.192 -2.550 1.00 94.06 87 TYR A N 1
ATOM 669 C CA . TYR A 1 87 ? -1.320 -9.465 -1.811 1.00 94.06 87 TYR A CA 1
ATOM 670 C C . TYR A 1 87 ? -2.164 -9.460 -0.529 1.00 94.06 87 TYR A C 1
ATOM 672 O O . TYR A 1 87 ? -2.142 -10.441 0.211 1.00 94.06 87 TYR A O 1
ATOM 680 N N . ALA A 1 88 ? -2.941 -8.404 -0.271 1.00 93.75 88 ALA A N 1
ATOM 681 C CA . ALA A 1 88 ? -3.901 -8.426 0.825 1.00 93.75 88 ALA A CA 1
ATOM 682 C C . ALA A 1 88 ? -4.969 -9.513 0.595 1.00 93.75 88 ALA A C 1
ATOM 684 O O . ALA A 1 88 ? -5.438 -9.721 -0.530 1.00 93.75 88 ALA A O 1
ATOM 685 N N . ALA A 1 89 ? -5.373 -10.194 1.668 1.00 93.50 89 ALA A N 1
ATOM 686 C CA . ALA A 1 89 ? -6.428 -11.197 1.604 1.00 93.50 89 ALA A CA 1
ATOM 687 C C . ALA A 1 89 ? -7.770 -10.573 1.180 1.00 93.50 89 ALA A C 1
ATOM 689 O O . ALA A 1 89 ? -8.113 -9.454 1.563 1.00 93.50 89 ALA A O 1
ATOM 690 N N . THR A 1 90 ? -8.561 -11.319 0.406 1.00 95.62 90 THR A N 1
ATOM 691 C CA . THR A 1 90 ? -9.942 -10.924 0.099 1.00 95.62 90 THR A CA 1
ATOM 692 C C . THR A 1 90 ? -10.832 -11.198 1.306 1.00 95.62 90 THR A C 1
ATOM 694 O O . THR A 1 90 ? -10.850 -12.314 1.820 1.00 95.62 90 THR A O 1
ATOM 697 N N . GLY A 1 91 ? -11.618 -10.208 1.725 1.00 95.19 91 GLY A N 1
ATOM 698 C CA . GLY A 1 91 ? -12.550 -10.364 2.836 1.00 95.19 91 GLY A CA 1
ATOM 699 C C . GLY A 1 91 ? -13.543 -9.213 2.947 1.00 95.19 91 GLY A C 1
ATOM 700 O O . GLY A 1 91 ? -13.372 -8.159 2.338 1.00 95.19 91 GLY A O 1
ATOM 701 N N . ASN A 1 92 ? -14.595 -9.439 3.730 1.00 96.88 92 ASN A N 1
ATOM 702 C CA . ASN A 1 92 ? -15.528 -8.413 4.179 1.00 96.88 92 ASN A CA 1
ATOM 703 C C . ASN A 1 92 ? -15.729 -8.609 5.682 1.00 96.88 92 ASN A C 1
ATOM 705 O O . ASN A 1 92 ? -16.298 -9.617 6.098 1.00 96.88 92 ASN A O 1
ATOM 709 N N . VAL A 1 93 ? -15.218 -7.675 6.477 1.00 97.31 93 VAL A N 1
ATOM 710 C CA . VAL A 1 93 ? -15.228 -7.750 7.938 1.00 97.31 93 VAL A CA 1
ATOM 711 C C . VAL A 1 93 ? -15.820 -6.471 8.508 1.00 97.31 93 VAL A C 1
ATOM 713 O O . VAL A 1 93 ? -15.654 -5.385 7.957 1.00 97.31 93 VAL A O 1
ATOM 716 N N . THR A 1 94 ? -16.530 -6.596 9.622 1.00 98.12 94 THR A N 1
ATOM 717 C CA . THR A 1 94 ? -17.056 -5.465 10.388 1.00 98.12 94 THR A CA 1
ATOM 718 C C . THR A 1 94 ? -16.713 -5.704 11.846 1.00 98.12 94 THR A C 1
ATOM 720 O O . THR A 1 94 ? -17.180 -6.670 12.441 1.00 98.12 94 THR A O 1
ATOM 723 N N . ALA A 1 95 ? -15.877 -4.840 12.411 1.00 98.12 95 ALA A N 1
ATOM 724 C CA . ALA A 1 95 ? -15.428 -4.944 13.791 1.00 98.12 95 ALA A CA 1
ATOM 725 C C . ALA A 1 95 ? -15.031 -3.570 14.339 1.00 98.12 95 ALA A C 1
ATOM 727 O O . ALA A 1 95 ? -14.875 -2.606 13.588 1.00 98.12 95 ALA A O 1
ATOM 728 N N . SER A 1 96 ? -14.854 -3.482 15.659 1.00 97.81 96 SER A N 1
ATOM 729 C CA . SER A 1 96 ? -14.298 -2.279 16.287 1.00 97.81 96 SER A CA 1
ATOM 730 C C . SER A 1 96 ? -12.842 -2.075 15.857 1.00 97.81 96 SER A C 1
ATOM 732 O O . SER A 1 96 ? -12.120 -3.044 15.611 1.00 97.81 96 SER A O 1
ATOM 734 N N . VAL A 1 97 ? -12.415 -0.816 15.806 1.00 98.19 97 VAL A N 1
ATOM 735 C CA . VAL A 1 97 ? -11.060 -0.426 15.406 1.00 98.19 97 VAL A CA 1
ATOM 736 C C . VAL A 1 97 ? -10.199 -0.185 16.645 1.00 98.19 97 VAL A C 1
ATOM 738 O O . VAL A 1 97 ? -10.656 0.443 17.598 1.00 98.19 97 VAL A O 1
ATOM 741 N N . VAL A 1 98 ? -8.955 -0.659 16.621 1.00 98.69 98 VAL A N 1
ATOM 742 C CA . VAL A 1 98 ? -7.919 -0.347 17.614 1.00 98.69 98 VAL A CA 1
ATOM 743 C C . VAL A 1 98 ? -6.783 0.369 16.901 1.00 98.69 98 VAL A C 1
ATOM 745 O O . VAL A 1 98 ? -6.261 -0.126 15.904 1.00 98.69 98 VAL A O 1
ATOM 748 N N . TYR A 1 99 ? -6.402 1.542 17.399 1.00 98.69 99 TYR A N 1
ATOM 749 C CA . TYR A 1 99 ? -5.222 2.244 16.912 1.00 98.69 99 TYR A CA 1
ATOM 750 C C . TYR A 1 99 ? -3.957 1.568 17.445 1.00 98.69 99 TYR A C 1
ATOM 752 O O . TYR A 1 99 ? -3.805 1.410 18.654 1.00 98.69 99 TYR A O 1
ATOM 760 N N . VAL A 1 100 ? -3.059 1.178 16.541 1.00 98.56 100 VAL A N 1
ATOM 761 C CA . VAL A 1 100 ? -1.853 0.393 16.856 1.00 98.56 100 VAL A CA 1
ATOM 762 C C . VAL A 1 100 ? -0.562 1.149 16.552 1.00 98.56 100 VAL A C 1
ATOM 764 O O . VAL A 1 100 ? 0.461 0.540 16.266 1.00 98.56 100 VAL A O 1
ATOM 767 N N . ASN A 1 101 ? -0.592 2.484 16.589 1.00 98.31 101 ASN A N 1
ATOM 768 C CA . ASN A 1 101 ? 0.576 3.322 16.314 1.00 98.31 101 ASN A CA 1
ATOM 769 C C . ASN A 1 101 ? 1.222 2.998 14.948 1.00 98.31 101 ASN A C 1
ATOM 771 O O . ASN A 1 101 ? 0.547 3.094 13.923 1.00 98.31 101 ASN A O 1
ATOM 775 N N . PHE A 1 102 ? 2.503 2.617 14.901 1.00 98.06 102 PHE A N 1
ATOM 776 C CA . PHE A 1 102 ? 3.171 2.200 13.669 1.00 98.06 102 PHE A CA 1
ATOM 777 C C . PHE A 1 102 ? 2.971 0.705 13.386 1.00 98.06 102 PHE A C 1
ATOM 779 O O . PHE A 1 102 ? 3.474 0.215 12.383 1.00 98.06 102 PHE A O 1
ATOM 786 N N . GLY A 1 103 ? 2.248 -0.050 14.210 1.00 97.94 103 GLY A N 1
ATOM 787 C CA . GLY A 1 103 ? 2.077 -1.491 14.034 1.00 97.94 103 GLY A CA 1
ATOM 788 C C . GLY A 1 103 ? 3.409 -2.241 14.106 1.00 97.94 103 GLY A C 1
ATOM 789 O O . GLY A 1 103 ? 3.635 -3.186 13.344 1.00 97.94 103 GLY A O 1
ATOM 790 N N . LYS A 1 104 ? 4.328 -1.779 14.955 1.00 97.56 104 LYS A N 1
ATOM 791 C CA . LYS A 1 104 ? 5.529 -2.536 15.313 1.00 97.56 104 LYS A CA 1
ATOM 792 C C . LYS A 1 104 ? 5.185 -3.576 16.383 1.00 97.56 104 LYS A C 1
ATOM 794 O O . LYS A 1 104 ? 4.219 -3.357 17.111 1.00 97.56 104 LYS A O 1
ATOM 799 N N . PRO A 1 105 ? 5.953 -4.671 16.520 1.00 95.94 105 PRO A N 1
ATOM 800 C CA . PRO A 1 105 ? 5.723 -5.656 17.579 1.00 95.94 105 PRO A CA 1
ATOM 801 C C . PRO A 1 105 ? 5.554 -5.023 18.968 1.00 95.94 105 PRO A C 1
ATOM 803 O O . PRO A 1 105 ? 4.602 -5.351 19.673 1.00 95.94 105 PRO A O 1
ATOM 806 N N . GLU A 1 106 ? 6.376 -4.024 19.300 1.00 97.88 106 GLU A N 1
ATOM 807 C CA . GLU A 1 106 ? 6.347 -3.347 20.602 1.00 97.88 106 GLU A CA 1
ATOM 808 C C . GLU A 1 106 ? 5.053 -2.538 20.822 1.00 97.88 106 GLU A C 1
ATOM 810 O O . GLU A 1 106 ? 4.604 -2.376 21.957 1.00 97.88 106 GLU A O 1
ATOM 815 N N . ASP A 1 107 ? 4.417 -2.054 19.744 1.00 98.56 107 ASP A N 1
ATOM 816 C CA . ASP A 1 107 ? 3.132 -1.350 19.826 1.00 98.56 107 ASP A CA 1
ATOM 817 C C . ASP A 1 107 ? 2.016 -2.311 20.274 1.00 98.56 107 ASP A C 1
ATOM 819 O O . ASP A 1 107 ? 1.170 -1.953 21.096 1.00 98.56 107 ASP A O 1
ATOM 823 N N . PHE A 1 108 ? 2.026 -3.550 19.769 1.00 98.56 108 PHE A N 1
ATOM 824 C CA . PHE A 1 108 ? 1.059 -4.576 20.167 1.00 98.56 108 PHE A CA 1
ATOM 825 C C . PHE A 1 108 ? 1.323 -5.083 21.586 1.00 98.56 108 PHE A C 1
ATOM 827 O O . PHE A 1 108 ? 0.382 -5.209 22.370 1.00 98.56 108 PHE A O 1
ATOM 834 N N . GLU A 1 109 ? 2.588 -5.307 21.946 1.00 98.19 109 GLU A N 1
ATOM 835 C CA . GLU A 1 109 ? 2.984 -5.694 23.306 1.00 98.19 109 GLU A CA 1
ATOM 836 C C . GLU A 1 109 ? 2.520 -4.662 24.339 1.00 98.19 109 GLU A C 1
ATOM 838 O O . GLU A 1 109 ? 1.943 -5.021 25.368 1.00 98.19 109 GLU A O 1
ATOM 843 N N . TRP A 1 110 ? 2.703 -3.371 24.042 1.00 98.50 110 TRP A N 1
ATOM 844 C CA . TRP A 1 110 ? 2.244 -2.290 24.910 1.00 98.50 110 TRP A CA 1
ATOM 845 C C . TRP A 1 110 ? 0.718 -2.272 25.066 1.00 98.50 110 TRP A C 1
ATOM 847 O O . TRP A 1 110 ? 0.213 -2.083 26.176 1.00 98.50 110 TRP A O 1
ATOM 857 N N . LEU A 1 111 ? -0.031 -2.507 23.983 1.00 98.62 111 LEU A N 1
ATOM 858 C CA . LEU A 1 111 ? -1.495 -2.585 24.022 1.00 98.62 111 LEU A CA 1
ATOM 859 C C . LEU A 1 111 ? -1.982 -3.759 24.879 1.00 98.62 111 LEU A C 1
ATOM 861 O O . LEU A 1 111 ? -2.879 -3.578 25.705 1.00 98.62 111 LEU A O 1
ATOM 865 N N . VAL A 1 112 ? -1.365 -4.934 24.735 1.00 98.19 112 VAL A N 1
ATOM 866 C CA . VAL A 1 112 ? -1.674 -6.116 25.556 1.00 98.19 112 VAL A CA 1
ATOM 867 C C . VAL A 1 112 ? -1.354 -5.849 27.027 1.00 98.19 112 VAL A C 1
ATOM 869 O O . VAL A 1 112 ? -2.203 -6.084 27.887 1.00 98.19 112 VAL A O 1
ATOM 872 N N . ALA A 1 113 ? -0.179 -5.286 27.328 1.00 98.38 113 ALA A N 1
ATOM 873 C CA . ALA A 1 113 ? 0.204 -4.899 28.689 1.00 98.38 113 ALA A CA 1
ATOM 874 C C . ALA A 1 113 ? -0.744 -3.846 29.296 1.00 98.38 113 ALA A C 1
ATOM 876 O O . ALA A 1 113 ? -0.933 -3.798 30.511 1.00 98.38 113 ALA A O 1
ATOM 877 N N . SER A 1 114 ? -1.381 -3.039 28.444 1.00 98.38 114 SER A N 1
ATOM 878 C CA . SER A 1 114 ? -2.389 -2.041 28.816 1.00 98.38 114 SER A CA 1
ATOM 879 C C . SER A 1 114 ? -3.823 -2.595 28.849 1.00 98.38 114 SER A C 1
ATOM 881 O O . SER A 1 114 ? -4.771 -1.822 28.966 1.00 98.38 114 SER A O 1
ATOM 883 N N . ASN A 1 115 ? -4.004 -3.920 28.775 1.00 98.12 115 ASN A N 1
ATOM 884 C CA . ASN A 1 115 ? -5.300 -4.614 28.774 1.00 98.12 115 ASN A CA 1
ATOM 885 C C . ASN A 1 115 ? -6.245 -4.215 27.623 1.00 98.12 115 ASN A C 1
ATOM 887 O O . ASN A 1 115 ? -7.470 -4.257 27.769 1.00 98.12 115 ASN A O 1
ATOM 891 N N . VAL A 1 116 ? -5.703 -3.842 26.462 1.00 98.56 116 VAL A N 1
ATOM 892 C CA . VAL A 1 116 ? -6.501 -3.591 25.256 1.00 98.56 116 VAL A CA 1
ATOM 893 C C . VAL A 1 116 ? -6.779 -4.915 24.542 1.00 98.56 116 VAL A C 1
ATOM 895 O O . VAL A 1 116 ?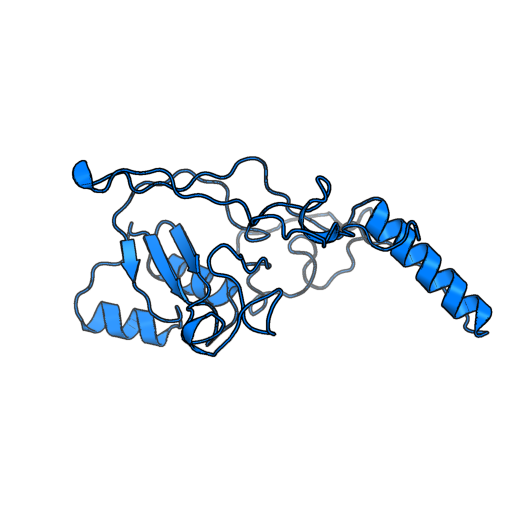 -5.861 -5.640 24.170 1.00 98.56 116 VAL A O 1
ATOM 898 N N . ALA A 1 117 ? -8.057 -5.231 24.317 1.00 98.25 117 ALA A N 1
ATOM 899 C CA . ALA A 1 117 ? -8.459 -6.423 23.573 1.00 98.25 117 ALA A CA 1
ATOM 900 C C . ALA A 1 117 ? -8.230 -6.244 22.061 1.00 98.25 117 ALA A C 1
ATOM 902 O O . ALA A 1 117 ? -8.808 -5.345 21.447 1.00 98.25 117 ALA A O 1
ATOM 903 N N . LEU A 1 118 ? -7.417 -7.124 21.469 1.00 98.62 118 LEU A N 1
ATOM 904 C CA . LEU A 1 118 ? -7.020 -7.063 20.055 1.00 98.62 118 LEU A CA 1
ATOM 905 C C . LEU A 1 118 ? -7.750 -8.084 19.176 1.00 98.62 118 LEU A C 1
ATOM 907 O O . LEU A 1 118 ? -8.115 -7.771 18.043 1.00 98.62 118 LEU A O 1
ATOM 911 N N . GLU A 1 119 ? -7.996 -9.284 19.700 1.00 98.62 119 GLU A N 1
ATOM 912 C CA . GLU A 1 119 ? -8.603 -10.378 18.942 1.00 98.62 119 GLU A CA 1
ATOM 913 C C . GLU A 1 119 ? -9.960 -9.968 18.342 1.00 98.62 119 GLU A C 1
ATOM 915 O O . GLU A 1 119 ? -10.808 -9.346 18.992 1.00 98.62 119 GLU A O 1
ATOM 920 N N . GLY A 1 120 ? -10.148 -10.271 17.057 1.00 98.56 120 GLY A N 1
ATOM 921 C CA . GLY A 1 120 ? -11.353 -9.935 16.303 1.00 98.56 120 GLY A CA 1
ATOM 922 C C . GLY A 1 120 ? -11.536 -8.444 15.996 1.00 98.56 120 GLY A C 1
ATOM 923 O O . GLY A 1 120 ? -12.582 -8.071 15.468 1.00 98.56 120 GLY A O 1
ATOM 924 N N . LYS A 1 121 ? -10.566 -7.571 16.309 1.00 98.75 121 LYS A N 1
ATOM 925 C CA . LYS A 1 121 ? -10.609 -6.132 15.985 1.00 98.75 121 LYS A CA 1
ATOM 926 C C . LYS A 1 121 ? -9.918 -5.813 14.661 1.00 98.75 121 LYS A C 1
ATOM 928 O O . LYS A 1 121 ? -9.179 -6.632 14.121 1.00 98.75 121 LYS A O 1
ATOM 933 N N . ILE A 1 122 ? -10.159 -4.614 14.133 1.00 98.81 122 ILE A N 1
ATOM 934 C CA . ILE A 1 122 ? -9.430 -4.062 12.983 1.00 98.81 122 ILE A CA 1
ATOM 935 C C . ILE A 1 122 ? -8.304 -3.165 13.502 1.00 98.81 122 ILE A C 1
ATOM 937 O O . ILE A 1 122 ? -8.556 -2.244 14.276 1.00 98.81 122 ILE A O 1
ATOM 941 N N . ALA A 1 123 ? -7.070 -3.413 13.075 1.00 98.75 123 ALA A N 1
ATOM 942 C CA . ALA A 1 123 ? -5.929 -2.567 13.402 1.00 98.75 123 ALA A CA 1
ATOM 943 C C . ALA A 1 123 ? -5.941 -1.308 12.532 1.00 98.75 123 ALA A C 1
ATOM 945 O O . ALA A 1 123 ? -6.044 -1.411 11.313 1.00 98.75 123 ALA A O 1
ATOM 946 N N . LEU A 1 124 ? -5.787 -0.130 13.130 1.00 98.75 124 LEU A N 1
ATOM 947 C CA . LEU A 1 124 ? -5.485 1.111 12.420 1.00 98.75 124 LEU A CA 1
ATOM 948 C C . LEU A 1 124 ? -4.028 1.484 12.685 1.00 98.75 124 LEU A C 1
ATOM 950 O O . LEU A 1 124 ? -3.679 1.869 13.801 1.00 98.75 124 LEU A O 1
ATOM 954 N N . ALA A 1 125 ? -3.191 1.357 11.661 1.00 98.56 125 ALA A N 1
ATOM 955 C CA . ALA A 1 125 ? -1.757 1.595 11.736 1.00 98.56 125 ALA A CA 1
ATOM 956 C C . ALA A 1 125 ? -1.331 2.755 10.833 1.00 98.56 125 ALA A C 1
ATOM 958 O O . ALA A 1 125 ? -1.879 2.976 9.753 1.00 98.56 125 ALA A O 1
ATOM 959 N N . ARG A 1 126 ? -0.283 3.458 11.244 1.00 97.75 126 ARG A N 1
ATOM 960 C CA . ARG A 1 126 ? 0.394 4.461 10.423 1.00 97.75 126 ARG A CA 1
ATOM 961 C C . ARG A 1 126 ? 1.431 3.811 9.525 1.00 97.75 126 ARG A C 1
ATOM 963 O O . ARG A 1 126 ? 2.104 2.850 9.920 1.00 97.75 126 ARG A O 1
ATOM 970 N N . TYR A 1 127 ? 1.609 4.359 8.330 1.00 97.25 127 TYR A N 1
ATOM 971 C CA . TYR A 1 127 ? 2.834 4.156 7.563 1.00 97.25 127 TYR A CA 1
ATOM 972 C C . TYR A 1 127 ? 4.061 4.689 8.316 1.00 97.25 127 TYR A C 1
ATOM 974 O O . TYR A 1 127 ? 3.932 5.464 9.253 1.00 97.25 127 TYR A O 1
ATOM 982 N N . GLY A 1 128 ? 5.255 4.235 7.918 1.00 95.06 128 GLY A N 1
ATOM 983 C CA . GLY A 1 128 ? 6.515 4.542 8.607 1.00 95.06 128 GLY A CA 1
ATOM 984 C C . GLY A 1 128 ? 6.879 3.518 9.688 1.00 95.06 128 GLY A C 1
ATOM 985 O O . GLY A 1 128 ? 6.158 2.545 9.909 1.00 95.06 128 GLY A O 1
ATOM 986 N N . GLY A 1 129 ? 8.033 3.697 10.332 1.00 94.50 129 GLY A N 1
ATOM 987 C CA . GLY A 1 129 ? 8.515 2.868 11.445 1.00 94.50 129 GLY A CA 1
ATOM 988 C C . GLY A 1 129 ? 9.005 1.455 11.087 1.00 94.50 129 GLY A C 1
ATOM 989 O O . GLY A 1 129 ? 10.048 1.041 11.582 1.00 94.50 129 GLY A O 1
ATOM 990 N N . ASN A 1 130 ? 8.273 0.712 10.259 1.00 93.94 130 ASN A N 1
ATOM 991 C CA . ASN A 1 130 ? 8.613 -0.624 9.769 1.00 93.94 130 ASN A CA 1
ATOM 992 C C . ASN A 1 130 ? 7.920 -0.913 8.423 1.00 93.94 130 ASN A C 1
ATOM 994 O O . ASN A 1 130 ? 7.035 -0.182 7.966 1.00 93.94 130 ASN A O 1
ATOM 998 N N . TYR A 1 131 ? 8.328 -2.005 7.776 1.00 94.56 131 TYR A N 1
ATOM 999 C CA . TYR A 1 131 ? 7.713 -2.465 6.534 1.00 94.56 131 TYR A CA 1
ATOM 1000 C C . TYR A 1 131 ? 6.237 -2.849 6.739 1.00 94.56 131 TYR A C 1
ATOM 1002 O O . TYR A 1 131 ? 5.887 -3.546 7.688 1.00 94.56 131 TYR A O 1
ATOM 1010 N N . ARG A 1 132 ? 5.360 -2.431 5.817 1.00 95.31 132 ARG A N 1
ATOM 1011 C CA . ARG A 1 132 ? 3.897 -2.578 5.946 1.00 95.31 132 ARG A CA 1
ATOM 1012 C C . ARG A 1 132 ? 3.409 -4.021 6.100 1.00 95.31 132 ARG A C 1
ATOM 1014 O O . ARG A 1 132 ? 2.467 -4.248 6.849 1.00 95.31 132 ARG A O 1
ATOM 1021 N N . GLY A 1 133 ? 4.069 -4.989 5.458 1.00 94.81 133 GLY A N 1
ATOM 1022 C CA . GLY A 1 133 ? 3.739 -6.408 5.627 1.00 94.81 133 GLY A CA 1
ATOM 1023 C C . GLY A 1 133 ? 3.978 -6.907 7.056 1.00 94.81 133 GLY A C 1
ATOM 1024 O O . GLY A 1 133 ? 3.233 -7.754 7.528 1.00 94.81 133 GLY A O 1
ATOM 1025 N N . LEU A 1 134 ? 4.936 -6.324 7.792 1.00 95.25 134 LEU A N 1
ATOM 1026 C CA . LEU A 1 134 ? 5.161 -6.667 9.203 1.00 95.25 134 LEU A CA 1
ATOM 1027 C C . LEU A 1 134 ? 4.032 -6.168 10.107 1.00 95.25 134 LEU A C 1
ATOM 1029 O O . LEU A 1 134 ? 3.716 -6.826 11.088 1.00 95.25 134 LEU A O 1
ATOM 1033 N N . LYS A 1 135 ? 3.388 -5.048 9.758 1.00 96.94 135 LYS A N 1
ATOM 1034 C CA . LYS A 1 135 ? 2.199 -4.554 10.472 1.00 96.94 135 LYS A CA 1
ATOM 1035 C C . LYS A 1 135 ? 1.045 -5.548 10.338 1.00 96.94 135 LYS A C 1
ATOM 1037 O O . LYS A 1 135 ? 0.370 -5.847 11.316 1.00 96.94 135 LYS A O 1
ATOM 1042 N N . VAL A 1 136 ? 0.854 -6.075 9.123 1.00 96.75 136 VAL A N 1
ATOM 1043 C CA . VAL A 1 136 ? -0.159 -7.100 8.827 1.00 96.75 136 VAL A CA 1
ATOM 1044 C C . VAL A 1 136 ? 0.147 -8.394 9.575 1.00 96.75 136 VAL A C 1
ATOM 1046 O O . VAL A 1 136 ? -0.724 -8.893 10.277 1.00 96.75 136 VAL A O 1
ATOM 1049 N N . MET A 1 137 ? 1.390 -8.874 9.505 1.00 95.69 137 MET A N 1
ATOM 1050 C CA . MET A 1 137 ? 1.840 -10.066 10.229 1.00 95.69 137 MET A CA 1
ATOM 1051 C C . MET A 1 137 ? 1.650 -9.932 11.746 1.00 95.69 137 MET A C 1
ATOM 1053 O O . MET A 1 137 ? 1.163 -10.852 12.394 1.00 95.69 137 MET A O 1
ATOM 1057 N N . ALA A 1 138 ? 2.018 -8.788 12.327 1.00 96.75 138 ALA A N 1
ATOM 1058 C CA . ALA A 1 138 ? 1.876 -8.560 13.760 1.00 96.75 138 ALA A CA 1
ATOM 1059 C C . ALA A 1 138 ? 0.400 -8.514 14.185 1.00 96.75 138 ALA A C 1
ATOM 1061 O O . ALA A 1 138 ? 0.040 -9.122 15.190 1.00 96.75 138 ALA A O 1
ATOM 1062 N N . ALA A 1 139 ? -0.466 -7.860 13.406 1.00 98.06 139 ALA A N 1
ATOM 1063 C CA . ALA A 1 139 ? -1.903 -7.853 13.665 1.00 98.06 139 ALA A CA 1
ATOM 1064 C C . ALA A 1 139 ? -2.509 -9.267 13.570 1.00 98.06 139 ALA A C 1
ATOM 1066 O O . ALA A 1 139 ? -3.295 -9.661 14.433 1.00 98.06 139 ALA A O 1
ATOM 1067 N N . GLU A 1 140 ? -2.106 -10.048 12.564 1.00 97.00 140 GLU A N 1
ATOM 1068 C CA . GLU A 1 140 ? -2.518 -11.447 12.405 1.00 97.00 140 GLU A CA 1
ATOM 1069 C C . GLU A 1 140 ? -2.085 -12.306 13.602 1.00 97.00 140 GLU A C 1
ATOM 1071 O O . GLU A 1 140 ? -2.901 -13.040 14.157 1.00 97.00 140 GLU A O 1
ATOM 1076 N N . ALA A 1 141 ? -0.845 -12.147 14.076 1.00 97.31 141 ALA A N 1
ATOM 1077 C CA . ALA A 1 141 ? -0.331 -12.854 15.251 1.00 97.31 141 ALA A CA 1
ATOM 1078 C C . ALA A 1 141 ? -1.109 -12.545 16.548 1.00 97.31 141 ALA A C 1
ATOM 1080 O O . ALA A 1 141 ? -1.103 -13.356 17.471 1.00 97.31 141 ALA A O 1
ATOM 1081 N N . HIS A 1 142 ? -1.806 -11.405 16.608 1.00 98.50 142 HIS A N 1
ATOM 1082 C CA . HIS A 1 142 ? -2.671 -11.007 17.725 1.00 98.50 142 HIS A CA 1
ATOM 1083 C C . HIS A 1 142 ? -4.165 -11.282 17.464 1.00 98.50 142 HIS A C 1
ATOM 1085 O O . HIS A 1 142 ? -5.027 -10.772 18.181 1.00 98.50 142 HIS A O 1
ATOM 1091 N N . GLY A 1 143 ? -4.494 -12.073 16.436 1.00 98.25 143 GLY A N 1
ATOM 1092 C CA . GLY A 1 143 ? -5.864 -12.493 16.134 1.00 98.25 143 GLY A CA 1
ATOM 1093 C C . GLY A 1 143 ? -6.762 -11.376 15.597 1.00 98.25 143 GLY A C 1
ATOM 1094 O O . GLY A 1 143 ? -7.989 -11.478 15.664 1.00 98.25 143 GLY A O 1
ATOM 1095 N N . MET A 1 144 ? -6.188 -10.284 15.090 1.00 98.62 144 MET A N 1
ATOM 1096 C CA . MET A 1 144 ? -6.957 -9.186 14.505 1.00 98.62 144 MET A CA 1
ATOM 1097 C C . MET A 1 144 ? -7.539 -9.597 13.146 1.00 98.62 144 MET A C 1
ATOM 1099 O O . MET A 1 144 ? -6.925 -10.336 12.382 1.00 98.62 144 MET A O 1
ATOM 1103 N N . THR A 1 145 ? -8.736 -9.109 12.821 1.00 98.31 145 THR A N 1
ATOM 1104 C CA . THR A 1 145 ? -9.494 -9.553 11.635 1.00 98.31 145 THR A CA 1
ATOM 1105 C C . THR A 1 145 ? -9.237 -8.707 10.383 1.00 98.31 145 THR A C 1
ATOM 1107 O O . THR A 1 145 ? -9.646 -9.077 9.284 1.00 98.31 145 THR A O 1
ATOM 1110 N N . GLY A 1 146 ? -8.560 -7.568 10.528 1.00 98.06 146 GLY A N 1
ATOM 1111 C CA . GLY A 1 146 ? -8.210 -6.697 9.411 1.00 98.06 146 GLY A CA 1
ATOM 1112 C C . GLY A 1 146 ? -7.219 -5.615 9.812 1.00 98.06 146 GLY A C 1
ATOM 1113 O O . GLY A 1 146 ? -7.043 -5.328 10.995 1.00 98.06 146 GLY A O 1
ATOM 1114 N N . VAL A 1 147 ? -6.587 -5.001 8.813 1.00 98.25 147 VAL A N 1
ATOM 1115 C CA . VAL A 1 147 ? -5.625 -3.910 9.003 1.00 98.25 147 VAL A CA 1
ATOM 1116 C C . VAL A 1 147 ? -5.937 -2.784 8.027 1.00 98.25 147 VAL A C 1
ATOM 1118 O O . VAL A 1 147 ? -6.066 -3.003 6.825 1.00 98.25 147 VAL A O 1
ATOM 1121 N N . LEU A 1 148 ? -6.034 -1.572 8.557 1.00 98.19 148 LEU A N 1
ATOM 1122 C CA . LEU A 1 148 ? -6.077 -0.319 7.823 1.00 98.19 148 LEU A CA 1
ATOM 1123 C C . LEU A 1 148 ? -4.740 0.385 8.026 1.00 98.19 148 LEU A C 1
ATOM 1125 O O . LEU A 1 148 ? -4.269 0.510 9.156 1.00 98.19 148 LEU A O 1
ATOM 1129 N N . VAL A 1 149 ? -4.137 0.846 6.933 1.00 97.81 149 VAL A N 1
ATOM 1130 C CA . VAL A 1 149 ? -2.881 1.599 6.971 1.00 97.81 149 VAL A CA 1
ATOM 1131 C C . VAL A 1 149 ? -3.102 2.959 6.328 1.00 97.81 149 VAL A C 1
ATOM 1133 O O . VAL A 1 149 ? -3.632 3.022 5.219 1.00 97.81 149 VAL A O 1
ATOM 1136 N N . TYR A 1 150 ? -2.702 4.031 7.008 1.00 97.25 150 TYR A N 1
ATOM 1137 C CA . TYR A 1 150 ? -2.815 5.401 6.499 1.00 97.25 150 TYR A CA 1
ATOM 1138 C C . TYR A 1 150 ? -1.480 6.150 6.583 1.00 97.25 150 TYR A C 1
ATOM 1140 O O . TYR A 1 150 ? -0.614 5.807 7.391 1.00 97.25 150 TYR A O 1
ATOM 1148 N N . SER A 1 151 ? -1.300 7.161 5.732 1.00 97.19 151 SER A N 1
ATOM 1149 C CA . SER A 1 151 ? -0.166 8.090 5.808 1.00 97.19 151 SER A CA 1
ATOM 1150 C C . SER A 1 151 ? -0.507 9.205 6.794 1.00 97.19 151 SER A C 1
ATOM 1152 O O . SER A 1 151 ? -1.463 9.941 6.571 1.00 97.19 151 SER A O 1
ATOM 1154 N N . ASP A 1 152 ? 0.232 9.308 7.898 1.00 96.81 152 ASP A N 1
ATOM 1155 C CA . ASP A 1 152 ? -0.000 10.354 8.898 1.00 96.81 152 ASP A CA 1
ATOM 1156 C C . ASP A 1 152 ? 0.549 11.700 8.394 1.00 96.81 152 ASP A C 1
ATOM 1158 O O . ASP A 1 152 ? 1.725 11.755 8.027 1.00 96.81 152 ASP A O 1
ATOM 1162 N N . PRO A 1 153 ? -0.246 12.788 8.393 1.00 96.25 153 PRO A N 1
ATOM 1163 C CA . PRO A 1 153 ? 0.215 14.105 7.953 1.00 96.25 153 PRO A CA 1
ATOM 1164 C C . PRO A 1 153 ? 1.409 14.660 8.737 1.00 96.25 153 PRO A C 1
ATOM 1166 O O . PRO A 1 153 ? 2.126 15.509 8.212 1.00 96.25 153 PRO A O 1
ATOM 1169 N N . ASN A 1 154 ? 1.637 14.194 9.972 1.00 95.69 154 ASN A N 1
ATOM 1170 C CA . ASN A 1 154 ? 2.832 14.547 10.741 1.00 95.69 154 ASN A CA 1
ATOM 1171 C C . ASN A 1 154 ? 4.101 13.870 10.209 1.00 95.69 154 ASN A C 1
ATOM 1173 O O . ASN A 1 154 ? 5.189 14.356 10.484 1.00 95.69 154 ASN A O 1
ATOM 1177 N N . GLU A 1 155 ? 3.987 12.771 9.465 1.00 94.12 155 GLU A N 1
ATOM 1178 C CA . GLU A 1 155 ? 5.127 12.067 8.863 1.00 94.12 155 GLU A CA 1
ATOM 1179 C C . GLU A 1 155 ? 5.329 12.488 7.402 1.00 94.12 155 GLU A C 1
ATOM 1181 O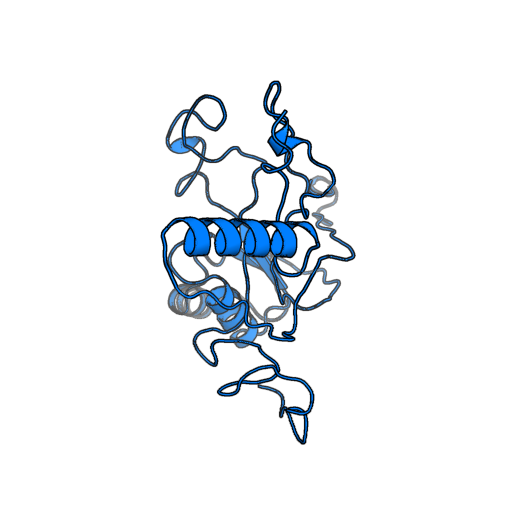 O . GLU A 1 155 ? 6.454 12.697 6.957 1.00 94.12 155 GLU A O 1
ATOM 1186 N N . ASP A 1 156 ? 4.233 12.607 6.650 1.00 94.44 156 ASP A N 1
ATOM 1187 C CA . ASP A 1 156 ? 4.232 12.933 5.223 1.00 94.44 156 ASP A CA 1
ATOM 1188 C C . ASP A 1 156 ? 2.877 13.547 4.846 1.00 94.44 156 ASP A C 1
ATOM 1190 O O . ASP A 1 156 ? 1.936 12.825 4.504 1.00 94.44 156 ASP A O 1
ATOM 1194 N N . GLY A 1 157 ? 2.756 14.875 4.954 1.00 95.69 157 GLY A N 1
ATOM 1195 C CA . GLY A 1 157 ? 1.543 15.588 4.558 1.00 95.69 157 GLY A CA 1
ATOM 1196 C C . GLY A 1 157 ? 1.500 17.067 4.940 1.00 95.69 157 GLY A C 1
ATOM 1197 O O . GLY A 1 157 ? 2.513 17.686 5.257 1.00 95.69 157 GLY A O 1
ATOM 1198 N N . PHE A 1 158 ? 0.296 17.635 4.910 1.00 93.81 158 PHE A N 1
ATOM 1199 C CA . PHE A 1 158 ? 0.024 19.077 5.014 1.00 93.81 158 PHE A CA 1
ATOM 1200 C C . PHE A 1 158 ? 0.494 19.767 6.306 1.00 93.81 158 PHE A C 1
ATOM 1202 O O . PHE A 1 158 ? 0.564 20.993 6.346 1.00 93.81 158 PHE A O 1
ATOM 1209 N N . VAL A 1 159 ? 0.829 19.021 7.365 1.00 95.56 159 VAL A N 1
ATOM 1210 C CA . VAL A 1 159 ? 1.407 19.602 8.594 1.00 95.56 159 VAL A CA 1
ATOM 1211 C C . VAL A 1 159 ? 2.849 20.071 8.357 1.00 95.56 159 VAL A C 1
ATOM 1213 O O . VAL A 1 159 ? 3.318 20.991 9.022 1.00 95.56 159 VAL A O 1
ATOM 1216 N N . GLN A 1 160 ? 3.542 19.477 7.384 1.00 96.12 160 GLN A N 1
ATOM 1217 C CA . GLN A 1 160 ? 4.940 19.768 7.073 1.00 96.12 160 GLN A CA 1
ATOM 1218 C C . GLN A 1 160 ? 5.128 20.989 6.151 1.00 96.12 160 GLN A C 1
ATOM 1220 O O . GLN A 1 160 ? 6.216 21.566 6.094 1.00 96.12 160 GLN A O 1
ATOM 1225 N N . GLY A 1 161 ? 4.091 21.401 5.416 1.00 96.81 161 GLY A N 1
ATOM 1226 C CA . GLY A 1 161 ? 4.136 22.545 4.504 1.00 96.81 161 GLY A CA 1
ATOM 1227 C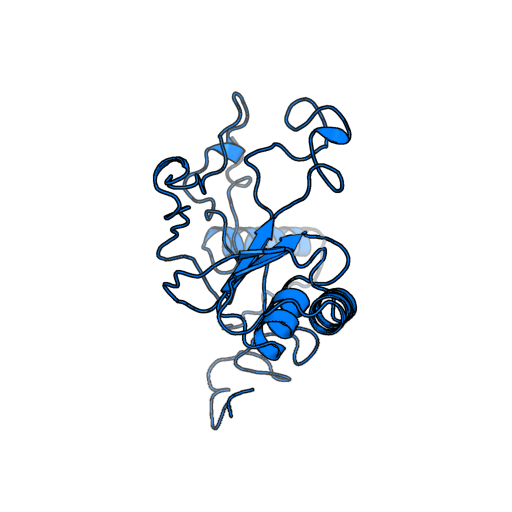 C . GLY A 1 161 ? 3.181 22.408 3.313 1.00 96.81 161 GLY A C 1
ATOM 1228 O O . GLY A 1 161 ? 2.287 21.561 3.340 1.00 96.81 161 GLY A O 1
ATOM 1229 N N . PRO A 1 162 ? 3.369 23.225 2.255 1.00 97.88 162 PRO A N 1
ATOM 1230 C CA . PRO A 1 162 ? 2.569 23.144 1.035 1.00 97.88 162 PRO A CA 1
ATOM 1231 C C . PRO A 1 162 ? 2.614 21.744 0.413 1.00 97.88 162 PRO A C 1
ATOM 1233 O O . PRO A 1 162 ? 3.681 21.133 0.301 1.00 97.88 162 PRO A O 1
ATOM 1236 N N . VAL A 1 163 ? 1.446 21.244 0.019 1.00 97.06 163 VAL A N 1
ATOM 1237 C CA . VAL A 1 163 ? 1.270 19.919 -0.587 1.00 97.06 163 VAL A CA 1
ATOM 1238 C C . VAL A 1 163 ? 1.230 20.011 -2.106 1.00 97.06 163 VAL A C 1
ATOM 1240 O O . VAL A 1 163 ? 1.013 21.093 -2.649 1.00 97.06 163 VAL A O 1
ATOM 1243 N N . TYR A 1 164 ? 1.401 18.883 -2.794 1.00 95.75 164 TYR A N 1
ATOM 1244 C CA . TYR A 1 164 ? 1.254 18.825 -4.250 1.00 95.75 164 TYR A CA 1
ATOM 1245 C C . TYR A 1 164 ? -0.102 19.413 -4.702 1.00 95.75 164 TYR A C 1
ATOM 1247 O O . TYR A 1 164 ? -1.125 19.063 -4.105 1.00 95.75 164 TYR A O 1
ATOM 1255 N N . PRO A 1 165 ? -0.148 20.266 -5.746 1.00 94.94 165 PRO A N 1
ATOM 1256 C CA . PRO A 1 165 ? 0.953 20.642 -6.649 1.00 94.94 165 PRO A CA 1
ATOM 1257 C C . PRO A 1 165 ? 1.852 21.794 -6.169 1.00 94.94 165 PRO A C 1
ATOM 1259 O O . PRO A 1 165 ? 2.901 22.031 -6.762 1.00 94.94 165 PRO A O 1
ATOM 1262 N N . ASP A 1 166 ? 1.480 22.496 -5.102 1.00 95.81 166 ASP A N 1
ATOM 1263 C CA . ASP A 1 166 ? 2.160 23.718 -4.646 1.00 95.81 166 ASP A CA 1
ATOM 1264 C C . ASP A 1 166 ? 3.399 23.451 -3.772 1.00 95.81 166 ASP A C 1
ATOM 1266 O O . ASP A 1 166 ? 4.129 24.371 -3.395 1.00 95.81 166 ASP A O 1
ATOM 1270 N N . GLY A 1 167 ? 3.662 22.188 -3.441 1.00 96.06 167 GLY A N 1
ATOM 1271 C CA . GLY A 1 167 ? 4.848 21.767 -2.712 1.00 96.06 167 GLY A CA 1
ATOM 1272 C C . GLY A 1 167 ? 5.076 20.256 -2.740 1.00 96.06 167 GLY A C 1
ATOM 1273 O O . GLY A 1 167 ? 4.338 19.515 -3.390 1.00 96.06 167 GLY A O 1
ATOM 1274 N N . PRO A 1 168 ? 6.133 19.779 -2.062 1.00 96.25 168 PRO A N 1
ATOM 1275 C CA . PRO A 1 168 ? 6.563 18.386 -2.148 1.00 96.25 168 PRO A CA 1
ATOM 1276 C C . PRO A 1 168 ? 5.790 17.444 -1.216 1.00 96.25 168 PRO A C 1
ATOM 1278 O O . PRO A 1 168 ? 5.973 16.231 -1.300 1.00 96.25 168 PRO A O 1
ATOM 1281 N N . TRP A 1 169 ? 4.973 17.976 -0.303 1.00 97.12 169 TRP A N 1
ATOM 1282 C CA . TRP A 1 169 ? 4.299 17.173 0.715 1.00 97.12 169 TRP A CA 1
ATOM 1283 C C . TRP A 1 169 ? 3.037 16.489 0.183 1.00 97.12 169 TRP A C 1
ATOM 1285 O O . TRP A 1 169 ? 2.399 16.949 -0.769 1.00 97.12 169 TRP A O 1
ATOM 1295 N N . ARG A 1 170 ? 2.662 15.371 0.810 1.00 95.94 170 ARG A N 1
ATOM 1296 C CA . ARG A 1 170 ? 1.512 14.560 0.396 1.00 95.94 170 ARG A CA 1
ATOM 1297 C C . ARG A 1 170 ? 0.163 15.295 0.562 1.00 95.94 170 ARG A C 1
ATOM 1299 O O . ARG A 1 170 ? -0.120 15.790 1.653 1.00 95.94 170 ARG A O 1
ATOM 1306 N N . PRO A 1 171 ? -0.709 15.297 -0.467 1.00 95.00 171 PRO A N 1
ATOM 1307 C CA . PRO A 1 171 ? -2.093 15.774 -0.354 1.00 95.00 171 PRO A CA 1
ATOM 1308 C C . PRO A 1 171 ? -2.952 14.931 0.602 1.00 95.00 171 PRO A C 1
ATOM 1310 O O . PRO A 1 171 ? -2.700 13.743 0.771 1.00 95.00 171 PRO A O 1
ATOM 1313 N N . GLU A 1 172 ? -4.008 15.508 1.180 1.00 92.00 172 GLU A N 1
ATOM 1314 C CA . GLU A 1 172 ? -4.882 14.821 2.152 1.00 92.00 172 GLU A CA 1
ATOM 1315 C C . GLU A 1 172 ? -5.537 13.543 1.588 1.00 92.00 172 GLU A C 1
ATOM 1317 O O . GLU A 1 172 ? -5.497 12.494 2.228 1.00 92.00 172 GLU A O 1
ATOM 1322 N N . ASP A 1 173 ? -6.051 13.596 0.357 1.00 91.56 173 ASP A N 1
ATOM 1323 C CA . ASP A 1 173 ? -6.749 12.478 -0.301 1.00 91.56 173 ASP A CA 1
ATOM 1324 C C . ASP A 1 173 ? -5.811 11.551 -1.108 1.00 91.56 173 ASP A C 1
ATOM 1326 O O . ASP A 1 173 ? -6.211 10.913 -2.084 1.00 91.56 173 ASP A O 1
ATOM 1330 N N . SER A 1 174 ? -4.535 11.487 -0.725 1.00 94.50 174 SER A N 1
ATOM 1331 C CA . SER A 1 174 ? -3.491 10.690 -1.376 1.00 94.50 174 SER A CA 1
ATOM 1332 C C . SER A 1 174 ? -3.273 9.345 -0.681 1.00 94.50 174 SER A C 1
ATOM 1334 O O . SER A 1 174 ? -3.242 9.266 0.548 1.00 94.50 174 SER A O 1
ATOM 1336 N N . PHE A 1 175 ? -3.009 8.280 -1.445 1.00 96.00 175 PHE A N 1
ATOM 1337 C CA . PHE A 1 175 ? -2.811 6.948 -0.875 1.00 96.00 175 PHE A CA 1
ATOM 1338 C C . PHE A 1 175 ? -1.457 6.351 -1.248 1.00 96.00 175 PHE A C 1
ATOM 1340 O O . PHE A 1 175 ? -1.096 6.197 -2.416 1.00 96.00 175 PHE A O 1
ATOM 1347 N N . GLN A 1 176 ? -0.727 5.879 -0.239 1.00 96.06 176 GLN A N 1
ATOM 1348 C CA . GLN A 1 176 ? 0.465 5.075 -0.478 1.00 96.06 176 GLN A CA 1
ATOM 1349 C C . GLN A 1 176 ? 0.073 3.613 -0.764 1.00 96.06 176 GLN A C 1
ATOM 1351 O O . GLN A 1 176 ? -0.409 2.891 0.114 1.00 96.06 176 GLN A O 1
ATOM 1356 N N . ARG A 1 177 ? 0.320 3.172 -2.002 1.00 96.00 177 ARG A N 1
ATOM 1357 C CA . ARG A 1 177 ? 0.211 1.770 -2.447 1.00 96.00 177 ARG A CA 1
ATOM 1358 C C . ARG A 1 177 ? 1.445 0.966 -2.021 1.00 96.00 177 ARG A C 1
ATOM 1360 O O . ARG A 1 177 ? 2.503 1.526 -1.740 1.00 96.00 177 ARG A O 1
ATOM 1367 N N . GLY A 1 178 ? 1.337 -0.361 -2.004 1.00 94.50 178 G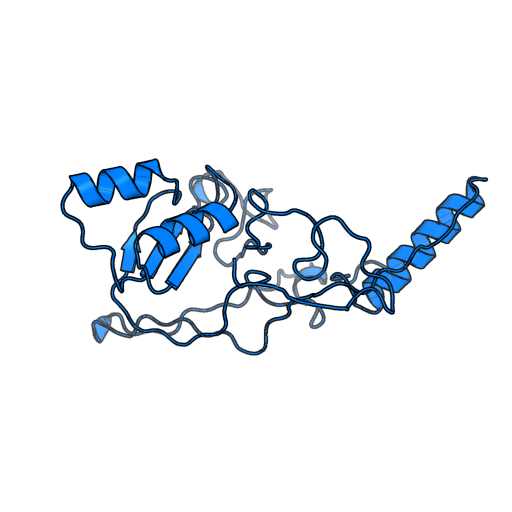LY A N 1
ATOM 1368 C CA . GLY A 1 178 ? 2.495 -1.232 -1.787 1.00 94.50 178 GLY A CA 1
ATOM 1369 C C . GLY A 1 178 ? 2.135 -2.672 -1.446 1.00 94.50 178 GLY A C 1
ATOM 1370 O O . GLY A 1 178 ? 0.995 -2.982 -1.110 1.00 94.50 178 GLY A O 1
ATOM 1371 N N . ALA A 1 179 ? 3.126 -3.560 -1.518 1.00 93.75 179 ALA A N 1
ATOM 1372 C CA . ALA A 1 179 ? 2.954 -4.972 -1.189 1.00 93.75 179 ALA A CA 1
ATOM 1373 C C . ALA A 1 179 ? 2.945 -5.241 0.317 1.00 93.75 179 ALA A C 1
ATOM 1375 O O . ALA A 1 179 ? 3.658 -4.576 1.074 1.00 93.75 179 ALA A O 1
ATOM 1376 N N . THR A 1 180 ? 2.160 -6.245 0.711 1.00 93.81 180 THR A N 1
ATOM 1377 C CA . THR A 1 180 ? 2.028 -6.758 2.087 1.00 93.81 180 THR A CA 1
ATOM 1378 C C . THR A 1 180 ? 2.562 -8.179 2.261 1.00 93.81 180 THR A C 1
ATOM 1380 O O . THR A 1 180 ? 2.403 -8.758 3.329 1.00 93.81 180 THR A O 1
ATOM 1383 N N . ILE A 1 181 ? 3.240 -8.720 1.242 1.00 90.81 181 ILE A N 1
ATOM 1384 C CA . ILE A 1 181 ? 3.957 -9.997 1.338 1.00 90.81 181 ILE A CA 1
ATOM 1385 C C . ILE A 1 181 ? 4.916 -9.979 2.532 1.00 90.81 181 ILE A C 1
ATOM 1387 O O . ILE A 1 181 ? 5.549 -8.967 2.816 1.00 90.81 181 ILE A O 1
ATOM 1391 N N . PHE A 1 182 ? 5.063 -11.097 3.227 1.00 88.50 182 PHE A N 1
ATOM 1392 C CA . PHE A 1 182 ? 5.967 -11.214 4.365 1.00 88.50 182 PHE A CA 1
ATOM 1393 C C . PHE A 1 182 ? 7.425 -11.361 3.906 1.00 88.50 182 PHE A C 1
ATOM 1395 O O . PHE A 1 182 ? 8.006 -12.439 3.978 1.00 88.50 182 PHE A O 1
ATOM 1402 N N . LEU A 1 183 ? 8.023 -10.254 3.441 1.00 80.94 183 LEU A N 1
ATOM 1403 C CA . LEU A 1 183 ? 9.392 -10.212 2.897 1.00 80.94 183 LEU A CA 1
ATOM 1404 C C . LEU A 1 183 ? 10.460 -10.762 3.854 1.00 80.94 183 LEU A C 1
ATOM 1406 O O . LEU A 1 183 ? 11.501 -11.224 3.399 1.00 80.94 183 LEU A O 1
ATOM 1410 N N . SER A 1 184 ? 10.213 -10.713 5.165 1.00 79.81 184 SER A N 1
ATOM 1411 C CA . SER A 1 184 ? 11.093 -11.294 6.184 1.00 79.81 184 SER A CA 1
ATOM 1412 C C . SER A 1 184 ? 11.103 -12.826 6.182 1.00 79.81 184 SER A C 1
ATOM 1414 O O . SER A 1 184 ? 12.066 -13.415 6.663 1.00 79.81 184 SER A O 1
ATOM 1416 N N . LEU A 1 185 ? 10.054 -13.468 5.659 1.00 83.25 185 LEU A N 1
ATOM 1417 C CA . LEU A 1 185 ? 9.954 -14.923 5.542 1.00 83.25 185 LEU A CA 1
ATOM 1418 C C . LEU A 1 185 ? 10.481 -15.410 4.193 1.00 83.25 185 LEU A C 1
ATOM 1420 O O . LEU A 1 185 ? 11.251 -16.365 4.136 1.00 83.25 185 LEU A O 1
ATOM 1424 N N . ALA A 1 186 ? 10.067 -14.755 3.108 1.00 82.62 186 ALA A N 1
ATOM 1425 C CA . ALA A 1 186 ? 10.515 -15.078 1.763 1.00 82.62 186 ALA A CA 1
ATOM 1426 C C . ALA A 1 186 ? 10.427 -13.850 0.851 1.00 82.62 186 ALA A C 1
ATOM 1428 O O . ALA A 1 186 ? 9.408 -13.160 0.798 1.00 82.62 186 ALA A O 1
ATOM 1429 N N . ALA A 1 187 ? 11.502 -13.610 0.103 1.00 86.50 187 ALA A N 1
ATOM 1430 C CA . ALA A 1 187 ? 11.531 -12.641 -0.982 1.00 86.50 187 ALA A CA 1
ATOM 1431 C C . ALA A 1 187 ? 11.255 -13.326 -2.331 1.00 86.50 187 ALA A C 1
ATOM 1433 O O . ALA A 1 187 ? 11.474 -14.529 -2.488 1.00 86.50 187 ALA A O 1
ATOM 1434 N N . GLY A 1 188 ? 10.838 -12.535 -3.319 1.00 90.44 188 GLY A N 1
ATOM 1435 C CA . GLY A 1 188 ? 10.525 -13.009 -4.667 1.00 90.44 188 GLY A CA 1
ATOM 1436 C C . GLY A 1 188 ? 9.047 -13.351 -4.856 1.00 90.44 188 GLY A C 1
ATOM 1437 O O . GLY A 1 188 ? 8.186 -12.846 -4.137 1.00 90.44 188 GLY A O 1
ATOM 1438 N N . ASP A 1 189 ? 8.765 -14.174 -5.865 1.00 91.75 189 ASP A N 1
ATOM 1439 C CA . ASP A 1 189 ? 7.419 -14.664 -6.160 1.00 91.75 189 ASP A CA 1
ATOM 1440 C C . ASP A 1 189 ? 6.921 -15.572 -5.020 1.00 91.75 189 ASP A C 1
ATOM 1442 O O . ASP A 1 189 ? 7.570 -16.589 -4.741 1.00 91.75 189 ASP A O 1
ATOM 1446 N N . PRO A 1 190 ? 5.774 -15.255 -4.380 1.00 89.69 190 PRO A N 1
ATOM 1447 C CA . PRO A 1 190 ? 5.192 -16.080 -3.321 1.00 89.69 190 PRO A CA 1
ATOM 1448 C C . PRO A 1 190 ? 5.026 -17.557 -3.689 1.00 89.69 190 PRO A C 1
ATOM 1450 O O . PRO A 1 190 ? 4.981 -18.417 -2.811 1.00 89.69 190 PRO A O 1
ATOM 1453 N N . LEU A 1 191 ? 4.891 -17.856 -4.980 1.00 89.06 191 LEU A N 1
ATOM 1454 C CA . LEU A 1 191 ? 4.623 -19.201 -5.456 1.00 89.06 191 LEU A CA 1
ATOM 1455 C C . LEU A 1 191 ? 5.885 -20.017 -5.790 1.00 89.06 191 LEU A C 1
ATOM 1457 O O . LEU A 1 191 ? 5.794 -21.240 -5.926 1.00 89.06 191 LEU A O 1
ATOM 1461 N N . THR A 1 192 ? 7.060 -19.387 -5.882 1.00 91.06 192 THR A N 1
ATOM 1462 C CA . THR A 1 192 ? 8.335 -20.064 -6.186 1.00 91.06 192 THR A CA 1
ATOM 1463 C C . THR A 1 192 ? 9.478 -19.583 -5.280 1.00 91.06 192 THR A C 1
ATOM 1465 O O . THR A 1 192 ? 10.514 -19.124 -5.770 1.00 91.06 192 THR A O 1
ATOM 1468 N N . PRO A 1 193 ? 9.343 -19.682 -3.945 1.00 89.75 193 PRO A N 1
ATOM 1469 C CA . PRO A 1 193 ? 10.360 -19.187 -3.023 1.00 89.75 193 PRO A CA 1
ATOM 1470 C C . PRO A 1 193 ? 11.707 -19.882 -3.260 1.00 89.75 193 PRO A C 1
ATOM 1472 O O . PRO A 1 193 ? 11.811 -21.106 -3.202 1.00 89.75 193 PRO A O 1
ATOM 1475 N N . GLY A 1 194 ? 12.743 -19.085 -3.535 1.00 89.25 194 GLY A N 1
ATOM 1476 C CA . GLY A 1 194 ? 14.100 -19.572 -3.813 1.00 89.25 194 GLY A CA 1
ATOM 1477 C C . GLY A 1 194 ? 14.340 -20.081 -5.241 1.00 89.25 194 GLY A C 1
ATOM 1478 O O . GLY A 1 194 ? 15.457 -20.497 -5.544 1.00 89.25 194 GLY A O 1
ATOM 1479 N N . PHE A 1 195 ? 13.343 -20.025 -6.129 1.00 91.44 195 PHE A N 1
ATOM 1480 C CA . PHE A 1 195 ? 13.449 -20.494 -7.513 1.00 91.44 195 PHE A CA 1
ATOM 1481 C C . PHE A 1 195 ? 12.937 -19.449 -8.510 1.00 91.44 195 PHE A C 1
ATOM 1483 O O . PHE A 1 195 ? 12.143 -18.572 -8.183 1.00 91.44 195 PHE A O 1
ATOM 1490 N N . ALA A 1 196 ? 13.390 -19.556 -9.759 1.00 92.81 196 ALA A N 1
ATOM 1491 C CA . ALA A 1 196 ? 12.906 -18.718 -10.847 1.00 92.81 196 ALA A CA 1
ATOM 1492 C C . ALA A 1 196 ? 11.486 -19.124 -11.281 1.00 92.81 196 ALA A C 1
ATOM 1494 O O . ALA A 1 196 ? 11.249 -20.297 -11.581 1.00 92.81 196 ALA A O 1
ATOM 1495 N N . SER A 1 197 ? 10.576 -18.153 -11.403 1.00 93.75 197 SER A N 1
ATOM 1496 C CA . SER A 1 197 ? 9.208 -18.360 -11.900 1.00 93.75 197 SER A CA 1
ATOM 1497 C C . SER A 1 197 ? 9.188 -18.568 -13.418 1.00 93.75 197 SER A C 1
ATOM 1499 O O . SER A 1 197 ? 8.854 -17.669 -14.189 1.00 93.75 197 SER A O 1
ATOM 1501 N N . VAL A 1 198 ? 9.600 -19.750 -13.871 1.00 92.94 198 VAL A N 1
ATOM 1502 C CA . VAL A 1 198 ? 9.608 -20.143 -15.290 1.00 92.94 198 VAL A CA 1
ATOM 1503 C C . VAL A 1 198 ? 8.562 -21.228 -15.567 1.00 92.94 198 VAL A C 1
ATOM 1505 O O . VAL A 1 198 ? 8.198 -21.978 -14.653 1.00 92.94 198 VAL A O 1
ATOM 1508 N N . PRO A 1 199 ? 8.066 -21.359 -16.813 1.00 88.12 199 PRO A N 1
ATOM 1509 C CA . PRO A 1 199 ? 7.105 -22.402 -17.153 1.00 88.12 199 PRO A CA 1
ATOM 1510 C C . PRO A 1 199 ? 7.620 -23.793 -16.759 1.00 88.12 199 PRO A C 1
ATOM 1512 O O . PRO A 1 199 ? 8.762 -24.150 -17.034 1.00 88.12 199 PRO A O 1
ATOM 1515 N N . GLY A 1 200 ? 6.769 -24.585 -16.103 1.00 79.19 200 GLY A N 1
ATOM 1516 C CA . GLY A 1 200 ? 7.094 -25.955 -15.688 1.00 79.19 200 GLY A CA 1
ATOM 1517 C C . GLY A 1 200 ? 7.739 -26.110 -14.305 1.00 79.19 200 GLY A C 1
ATOM 1518 O O . GLY A 1 200 ? 7.931 -27.247 -13.877 1.00 79.19 200 GLY A O 1
ATOM 1519 N N . ILE A 1 201 ? 8.014 -25.022 -13.571 1.00 74.69 201 ILE A N 1
ATOM 1520 C CA . ILE A 1 201 ? 8.613 -25.095 -12.223 1.00 74.69 201 ILE A CA 1
ATOM 1521 C C . ILE A 1 201 ? 7.634 -25.598 -11.136 1.00 74.69 201 ILE A C 1
ATOM 1523 O O . ILE A 1 201 ? 8.057 -26.079 -10.086 1.00 74.69 201 ILE A O 1
ATOM 1527 N N . TYR A 1 202 ? 6.319 -25.584 -11.392 1.00 58.84 202 TYR A N 1
ATOM 1528 C CA . TYR A 1 202 ? 5.312 -26.089 -10.451 1.00 58.84 202 TYR A CA 1
ATOM 1529 C C . TYR A 1 202 ? 5.200 -27.620 -10.461 1.00 58.84 202 TYR A C 1
ATOM 1531 O O . TYR A 1 202 ? 4.393 -28.200 -11.189 1.00 58.84 202 TYR A O 1
ATOM 1539 N N . LYS A 1 203 ? 5.938 -28.288 -9.567 1.00 50.06 203 LYS A N 1
ATOM 1540 C CA . LYS A 1 203 ? 5.566 -29.609 -9.034 1.00 50.06 203 LYS A CA 1
ATOM 1541 C C . LYS A 1 203 ? 5.777 -29.643 -7.514 1.00 50.06 203 LYS A C 1
ATOM 1543 O O . LYS A 1 203 ? 6.908 -29.644 -7.054 1.00 50.06 203 LYS A O 1
ATOM 1548 N N . LYS A 1 204 ? 4.661 -29.808 -6.788 1.00 40.34 204 LYS A N 1
ATOM 1549 C CA . LYS A 1 204 ? 4.500 -30.165 -5.357 1.00 40.34 204 LYS A CA 1
ATOM 1550 C C . LYS A 1 204 ? 4.663 -29.067 -4.286 1.00 40.34 204 LYS A C 1
ATOM 1552 O O . LYS A 1 204 ? 5.760 -28.645 -3.959 1.00 40.34 204 L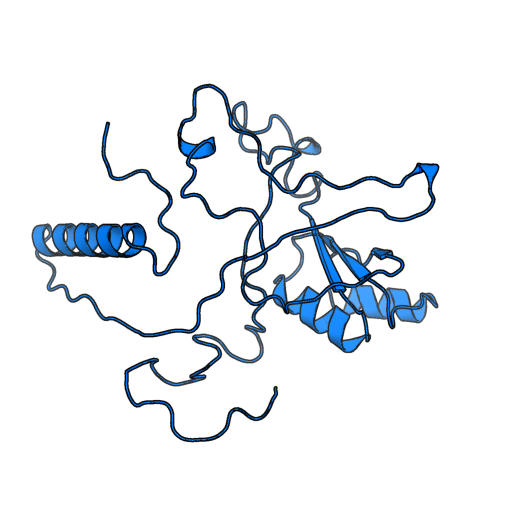YS A O 1
ATOM 1557 N N . ASN A 1 205 ? 3.536 -28.851 -3.596 1.00 42.97 205 ASN A N 1
ATOM 1558 C CA . ASN A 1 205 ? 3.379 -28.509 -2.176 1.00 42.97 205 ASN A CA 1
ATOM 1559 C C . ASN A 1 205 ? 3.865 -27.134 -1.694 1.00 42.97 205 ASN A C 1
ATOM 1561 O O . ASN A 1 205 ? 4.878 -27.039 -1.008 1.00 42.97 205 ASN A O 1
ATOM 1565 N N . SER A 1 206 ? 3.026 -26.109 -1.848 1.00 39.00 206 SER A N 1
ATOM 1566 C CA . SER A 1 206 ? 2.981 -25.029 -0.860 1.00 39.00 206 SER A CA 1
ATOM 1567 C C . SER A 1 206 ? 2.198 -25.519 0.365 1.00 39.00 206 SER A C 1
ATOM 1569 O O . SER A 1 206 ? 0.967 -25.516 0.405 1.00 39.00 206 SER A O 1
ATOM 1571 N N . LYS A 1 207 ? 2.911 -26.004 1.390 1.00 35.53 207 LYS A N 1
ATOM 1572 C CA . LYS A 1 207 ? 2.351 -25.964 2.747 1.00 35.53 207 LYS A CA 1
ATOM 1573 C C . LYS A 1 207 ? 2.085 -24.490 3.061 1.00 35.53 207 LYS A C 1
ATOM 1575 O O . LYS A 1 207 ? 2.954 -23.664 2.803 1.00 35.53 207 LYS A O 1
ATOM 1580 N N . LYS A 1 208 ? 0.883 -24.196 3.567 1.00 34.00 208 LYS A N 1
ATOM 1581 C CA . LYS A 1 208 ? 0.526 -22.900 4.158 1.00 34.00 208 LYS A CA 1
ATOM 1582 C C . LYS A 1 208 ? 1.656 -22.469 5.098 1.00 34.00 208 LYS A C 1
ATOM 1584 O O . LYS A 1 208 ? 1.917 -23.185 6.067 1.00 34.00 208 LYS A O 1
ATOM 1589 N N . TYR A 1 209 ? 2.323 -21.376 4.754 1.00 37.75 209 TYR A N 1
ATOM 1590 C CA . TYR A 1 209 ? 3.031 -20.543 5.715 1.00 37.75 209 TYR A CA 1
ATOM 1591 C C . TYR A 1 209 ? 2.043 -19.508 6.232 1.00 37.75 209 TYR A C 1
ATOM 1593 O O . TYR A 1 209 ? 1.197 -19.082 5.408 1.00 37.75 209 TYR A O 1
#

Sequence (209 aa):
MNEFSVPHVAGSRQDYETALYTAEQFEAFGLKTEIKTYYTLLSTPVRRHLAIVGPVEAARKLNLTEPSVVGDACTSDDDALPPFLVYAATGNVTASVVYVNFGKPEDFEWLVASNVALEGKIALARYGGNYRGLKVMAAEAHGMTGVLVYSDPNEDGFVQGPVYPDGPWRPEDSFQRGATIFLSLAAGDPLTPGFASVPGIYKKNSKKY

Organism: Phytophthora sojae (strain P6497) (NCBI:txid1094619)